Protein AF-A0A7S2EKI5-F1 (afdb_monomer_lite)

pLDDT: mean 77.77, std 21.71, range [34.19, 98.62]

Structure (mmCIF, N/CA/C/O backbone):
data_AF-A0A7S2EKI5-F1
#
_entry.id   AF-A0A7S2EKI5-F1
#
loop_
_atom_site.group_PDB
_atom_site.id
_atom_site.type_symbol
_atom_site.label_atom_id
_atom_site.label_alt_id
_atom_site.label_comp_id
_atom_site.label_asym_id
_atom_site.label_entity_id
_atom_site.label_seq_id
_atom_site.pdbx_PDB_ins_code
_atom_site.Cartn_x
_atom_site.Cartn_y
_atom_site.Cartn_z
_atom_site.occupancy
_atom_site.B_iso_or_equiv
_atom_site.auth_seq_id
_atom_site.auth_comp_id
_atom_site.auth_asym_id
_atom_site.auth_atom_id
_atom_site.pdbx_PDB_model_num
ATOM 1 N N . MET A 1 1 ? -46.564 5.612 -49.212 1.00 45.66 1 MET A N 1
ATOM 2 C CA . MET A 1 1 ? -45.147 5.227 -49.035 1.00 45.66 1 MET A CA 1
ATOM 3 C C . MET A 1 1 ? -44.772 5.508 -47.587 1.00 45.66 1 MET A C 1
ATOM 5 O O . MET A 1 1 ? -44.572 6.664 -47.246 1.00 45.66 1 MET A O 1
ATOM 9 N N . ALA A 1 2 ? -44.798 4.494 -46.721 1.00 36.69 2 ALA A N 1
ATOM 10 C CA . ALA A 1 2 ? -44.476 4.632 -45.299 1.00 36.69 2 ALA A CA 1
ATOM 11 C C . ALA A 1 2 ? -43.088 4.026 -45.046 1.00 36.69 2 ALA A C 1
ATOM 13 O O . ALA A 1 2 ? -42.859 2.862 -45.368 1.00 36.69 2 ALA A O 1
ATOM 14 N N . GLN A 1 3 ? -42.159 4.834 -44.534 1.00 48.69 3 GLN A N 1
ATOM 15 C CA . GLN A 1 3 ? -40.805 4.413 -44.176 1.00 48.69 3 GLN A CA 1
ATOM 16 C C . GLN A 1 3 ? -40.813 3.835 -42.753 1.00 48.69 3 GLN A C 1
ATOM 18 O O . GLN A 1 3 ? -41.050 4.555 -41.786 1.00 48.69 3 GLN A O 1
ATOM 23 N N . CYS A 1 4 ? -40.555 2.532 -42.627 1.00 41.78 4 CYS A N 1
ATOM 24 C CA . CYS A 1 4 ? -40.257 1.883 -41.351 1.00 41.78 4 CYS A CA 1
ATOM 25 C C . CYS A 1 4 ? -38.809 2.191 -40.947 1.00 41.78 4 CYS A C 1
ATOM 27 O O . CYS A 1 4 ? -37.869 1.746 -41.603 1.00 41.78 4 CYS A O 1
ATOM 29 N N . LEU A 1 5 ? -38.636 2.932 -39.853 1.00 52.34 5 LEU A N 1
ATOM 30 C CA . LEU A 1 5 ? -37.344 3.136 -39.203 1.00 52.34 5 LEU A CA 1
ATOM 31 C C . LEU A 1 5 ? -37.045 1.945 -38.281 1.00 52.34 5 LEU A C 1
ATOM 33 O O . LEU A 1 5 ? -37.786 1.673 -37.339 1.00 52.34 5 LEU A O 1
ATOM 37 N N . TYR A 1 6 ? -35.950 1.240 -38.566 1.00 48.62 6 TYR A N 1
ATOM 38 C CA . TYR A 1 6 ? -35.368 0.224 -37.692 1.00 48.62 6 TYR A CA 1
ATOM 39 C C . TYR A 1 6 ? -34.711 0.899 -36.479 1.00 48.62 6 TYR A C 1
ATOM 41 O O . TYR A 1 6 ? -33.781 1.689 -36.632 1.00 48.62 6 TYR A O 1
ATOM 49 N N . LEU A 1 7 ? -35.166 0.558 -35.273 1.00 49.19 7 LEU A N 1
ATOM 50 C CA . LEU A 1 7 ? -34.458 0.854 -34.026 1.00 49.19 7 LEU A CA 1
ATOM 51 C C . LEU A 1 7 ? -33.534 -0.326 -33.669 1.00 49.19 7 LEU A C 1
ATOM 53 O O . LEU A 1 7 ? -33.968 -1.476 -33.767 1.00 49.19 7 LEU A O 1
ATOM 57 N N . PRO A 1 8 ? -32.282 -0.085 -33.238 1.00 55.03 8 PRO A N 1
ATOM 58 C CA . PRO A 1 8 ? -31.391 -1.150 -32.797 1.00 55.03 8 PRO A CA 1
ATOM 59 C C . PRO A 1 8 ? -31.755 -1.655 -31.390 1.00 55.03 8 PRO A C 1
ATOM 61 O O . PRO A 1 8 ? -32.012 -0.884 -30.467 1.00 55.03 8 PRO A O 1
ATOM 64 N N . THR A 1 9 ? -31.746 -2.979 -31.246 1.00 59.00 9 THR A N 1
ATOM 65 C CA . THR A 1 9 ? -31.948 -3.750 -30.008 1.00 59.00 9 THR A CA 1
ATOM 66 C C . THR A 1 9 ? -30.906 -3.446 -28.920 1.00 59.00 9 THR A C 1
ATOM 68 O O . THR A 1 9 ? -29.734 -3.235 -29.243 1.00 59.00 9 THR A O 1
ATOM 71 N N . PRO A 1 10 ? -31.282 -3.500 -27.627 1.00 48.19 10 PRO A N 1
ATOM 72 C CA . PRO A 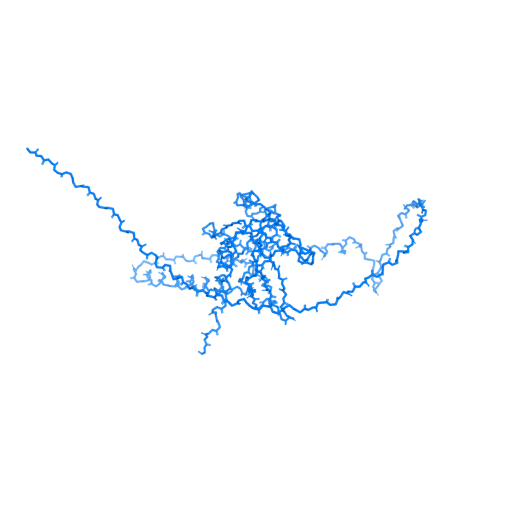1 10 ? -30.363 -3.272 -26.518 1.00 48.19 10 PRO A CA 1
ATOM 73 C C . PRO A 1 10 ? -29.399 -4.450 -26.309 1.00 48.19 10 PRO A C 1
ATOM 75 O O . PRO A 1 10 ? -29.772 -5.622 -26.386 1.00 48.19 10 PRO A O 1
ATOM 78 N N . LEU A 1 11 ? -28.144 -4.098 -26.018 1.00 43.84 11 LEU A N 1
ATOM 79 C CA . LEU A 1 11 ? -27.051 -4.992 -25.639 1.00 43.84 11 LEU A CA 1
ATOM 80 C C . LEU A 1 11 ? -27.444 -5.887 -24.457 1.00 43.84 11 LEU A C 1
ATOM 82 O O . LEU A 1 11 ? -27.805 -5.410 -23.382 1.00 43.84 11 LEU A O 1
ATOM 86 N N . GLN A 1 12 ? -27.330 -7.195 -24.677 1.00 41.44 12 GLN A N 1
ATOM 87 C CA . GLN A 1 12 ? -27.519 -8.233 -23.673 1.00 41.44 12 GLN A CA 1
ATOM 88 C C . GLN A 1 12 ? -26.506 -8.080 -22.531 1.00 41.44 12 GLN A C 1
ATOM 90 O O . GLN A 1 12 ? -25.299 -7.963 -22.748 1.00 41.44 12 GLN A O 1
ATOM 95 N N . SER A 1 13 ? -27.023 -8.114 -21.304 1.00 39.81 13 SER A N 1
ATOM 96 C CA . SER A 1 13 ? -26.252 -8.145 -20.069 1.00 39.81 13 SER A CA 1
ATOM 97 C C . SER A 1 13 ? -25.367 -9.390 -20.020 1.00 39.81 13 SER A C 1
ATOM 99 O O . SER A 1 13 ? -25.862 -10.521 -20.042 1.00 39.81 13 SER A O 1
ATOM 101 N N . LEU A 1 14 ? -24.057 -9.193 -19.904 1.00 42.69 14 LEU A N 1
ATOM 102 C CA . LEU A 1 14 ? -23.134 -10.266 -19.566 1.00 42.69 14 LEU A CA 1
ATOM 103 C C . LEU A 1 14 ? -23.394 -10.703 -18.121 1.00 42.69 14 LEU A C 1
ATOM 105 O O . LEU A 1 14 ? -23.197 -9.941 -17.179 1.00 42.69 14 LEU A O 1
ATOM 109 N N . ASN A 1 15 ? -23.847 -11.947 -17.980 1.00 35.56 15 ASN A N 1
ATOM 110 C CA . ASN A 1 15 ? -23.944 -12.678 -16.724 1.00 35.56 15 ASN A CA 1
ATOM 111 C C . ASN A 1 15 ? -22.566 -12.759 -16.046 1.00 35.56 15 ASN A C 1
ATOM 113 O O . ASN A 1 15 ? -21.760 -13.642 -16.353 1.00 35.56 15 ASN A O 1
ATOM 117 N N . GLU A 1 16 ? -22.309 -11.882 -15.078 1.00 40.78 16 GLU A N 1
ATOM 118 C CA . GLU A 1 16 ? -21.292 -12.120 -14.058 1.00 40.78 16 GLU A CA 1
ATOM 119 C C . GLU A 1 16 ? -21.793 -13.237 -13.134 1.00 40.78 16 GLU A C 1
ATOM 121 O O . GLU A 1 16 ? -22.589 -13.028 -12.220 1.00 40.78 16 GLU A O 1
ATOM 126 N N . LYS A 1 17 ? -21.327 -14.466 -13.382 1.00 35.62 17 LYS A N 1
ATOM 127 C CA . LYS A 1 17 ? -21.402 -15.554 -12.402 1.00 35.62 17 LYS A CA 1
ATOM 128 C C . LYS A 1 17 ? -20.538 -15.181 -11.195 1.00 35.62 17 LYS A C 1
ATOM 130 O O . LYS A 1 17 ? -19.350 -15.498 -11.143 1.00 35.62 17 LYS A O 1
ATOM 135 N N . CYS A 1 18 ? -21.142 -14.518 -10.216 1.00 34.19 18 CYS A N 1
ATOM 136 C CA . CYS A 1 18 ? -20.620 -14.442 -8.860 1.00 34.19 18 CYS A CA 1
ATOM 137 C C . CYS A 1 18 ? -20.651 -15.850 -8.257 1.00 34.19 18 CYS A C 1
ATOM 139 O O . CYS A 1 18 ? -21.703 -16.347 -7.863 1.00 34.19 18 CYS A O 1
ATOM 141 N N . ILE A 1 19 ? -19.490 -16.503 -8.206 1.00 39.12 19 ILE A N 1
ATOM 142 C CA . ILE A 1 19 ? -19.279 -17.689 -7.375 1.00 39.12 19 ILE A CA 1
ATOM 143 C C . ILE A 1 19 ? -19.318 -17.204 -5.921 1.00 39.12 19 ILE A C 1
ATOM 145 O O . ILE A 1 19 ? -18.349 -16.641 -5.411 1.00 39.12 19 ILE A O 1
ATOM 149 N N . TYR A 1 20 ? -20.486 -17.340 -5.299 1.00 36.62 20 TYR A N 1
ATOM 150 C CA . TYR A 1 20 ? -20.661 -17.258 -3.855 1.00 36.62 20 TYR A CA 1
ATOM 151 C C . TYR A 1 20 ? -20.155 -18.575 -3.261 1.00 36.62 20 TYR A C 1
ATOM 153 O O . TYR A 1 20 ? -20.860 -19.579 -3.288 1.00 36.62 20 TYR A O 1
ATOM 161 N N . ASP A 1 21 ? -18.933 -18.576 -2.730 1.00 35.94 21 ASP A N 1
ATOM 162 C CA . ASP A 1 21 ? -18.538 -19.601 -1.766 1.00 35.94 21 ASP A CA 1
ATOM 163 C C . ASP A 1 21 ? -19.230 -19.265 -0.440 1.00 35.94 21 ASP A C 1
ATOM 165 O O . ASP A 1 21 ? -18.832 -18.341 0.278 1.00 35.94 21 ASP A O 1
ATOM 169 N N . SER A 1 22 ? -20.314 -19.992 -0.163 1.00 36.25 22 SER A N 1
ATOM 170 C CA . SER A 1 22 ? -20.947 -20.061 1.152 1.00 36.25 22 SER A CA 1
ATOM 171 C C . SER A 1 22 ? -19.940 -20.665 2.128 1.00 36.25 22 SER A C 1
ATOM 173 O O . SER A 1 22 ? -19.534 -21.814 1.969 1.00 36.25 22 SER A O 1
ATOM 175 N N . PHE A 1 23 ? -19.491 -19.883 3.107 1.00 48.31 23 PHE A N 1
ATOM 176 C CA . PHE A 1 23 ? -18.770 -20.412 4.260 1.00 48.31 23 PHE A CA 1
ATOM 177 C C . PHE A 1 23 ? -19.739 -20.413 5.431 1.00 48.31 23 PHE A C 1
ATOM 179 O O . PHE A 1 23 ? -19.972 -19.371 6.044 1.00 48.31 23 PHE A O 1
ATOM 186 N N . ASP A 1 24 ? -20.310 -21.589 5.674 1.00 39.81 24 ASP A N 1
ATOM 187 C CA . ASP A 1 24 ? -21.149 -21.868 6.827 1.00 39.81 24 ASP A CA 1
ATOM 188 C C . ASP A 1 24 ? -20.351 -21.793 8.134 1.00 39.81 24 ASP A C 1
ATOM 190 O O . ASP A 1 24 ? -19.157 -22.109 8.216 1.00 39.81 24 ASP A O 1
ATOM 194 N N . ASP A 1 25 ? -21.075 -21.335 9.148 1.00 47.03 25 ASP A N 1
ATOM 195 C CA . ASP A 1 25 ? -20.702 -21.136 10.537 1.00 47.03 25 ASP A CA 1
ATOM 196 C C . ASP A 1 25 ? -20.008 -22.337 11.194 1.00 47.03 25 ASP A C 1
ATOM 198 O O . ASP A 1 25 ? -20.544 -23.440 11.253 1.00 47.03 25 ASP A O 1
ATOM 202 N N . VAL A 1 26 ? -18.879 -22.071 11.860 1.00 40.81 26 VAL A N 1
ATOM 203 C CA . VAL A 1 26 ? -18.457 -22.838 13.042 1.00 40.81 26 VAL A CA 1
ATOM 204 C C . VAL A 1 26 ? -17.973 -21.856 14.107 1.00 40.81 26 VAL A C 1
ATOM 206 O O . VAL A 1 26 ? -16.789 -21.532 14.218 1.00 40.81 26 VAL A O 1
ATOM 209 N N . SER A 1 27 ? -18.916 -21.350 14.904 1.00 44.16 27 SER A N 1
ATOM 210 C CA . SER A 1 27 ? -18.628 -20.645 16.151 1.00 44.16 27 SER A CA 1
ATOM 211 C C . SER A 1 27 ? -18.689 -21.619 17.329 1.00 44.16 27 SER A C 1
ATOM 213 O O . SER A 1 27 ? -19.767 -21.978 17.795 1.00 44.16 27 SER A O 1
ATOM 215 N N . SER A 1 28 ? -17.536 -21.994 17.877 1.00 42.09 28 SER A N 1
ATOM 216 C CA . SER A 1 28 ? -17.456 -22.535 19.238 1.00 42.09 28 SER A CA 1
ATOM 217 C C . SER A 1 28 ? -16.115 -22.158 19.865 1.00 42.09 28 SER A C 1
ATOM 219 O O . SER A 1 28 ? -15.157 -22.929 19.846 1.00 42.09 28 SER A O 1
ATOM 221 N N . TYR A 1 29 ? -16.027 -20.940 20.407 1.00 43.47 29 TYR A N 1
ATOM 222 C CA . TYR A 1 29 ? -14.905 -20.545 21.256 1.00 43.47 29 TYR A CA 1
ATOM 223 C C . TYR A 1 29 ? -15.270 -20.768 22.722 1.00 43.47 29 TYR A C 1
ATOM 225 O O . TYR A 1 29 ? -16.087 -20.055 23.302 1.00 43.47 29 TYR A O 1
ATOM 233 N N . THR A 1 30 ? -14.629 -21.769 23.319 1.00 46.34 30 THR A N 1
ATOM 234 C CA . THR A 1 30 ? -14.625 -22.022 24.757 1.00 46.34 30 THR A CA 1
ATOM 235 C C . THR A 1 30 ? -13.911 -20.888 25.490 1.00 46.34 30 THR A C 1
ATOM 237 O O . THR A 1 30 ? -12.759 -20.562 25.201 1.00 46.34 30 THR A O 1
ATOM 240 N N . SER A 1 31 ? -14.610 -20.298 26.455 1.00 41.78 31 SER A N 1
ATOM 241 C CA . SER A 1 31 ? -14.141 -19.230 27.335 1.00 41.78 31 SER A CA 1
ATOM 242 C C . SER A 1 31 ? -13.082 -19.740 28.321 1.00 41.78 31 SER A C 1
ATOM 244 O O . SER A 1 31 ? -13.415 -20.347 29.338 1.00 41.78 31 SER A O 1
ATOM 246 N N . THR A 1 32 ? -11.805 -19.458 28.068 1.00 41.50 32 THR A N 1
ATOM 247 C CA . THR A 1 32 ? -10.724 -19.660 29.043 1.00 41.50 32 THR A CA 1
ATOM 248 C C . THR A 1 32 ? -10.620 -18.464 29.994 1.00 41.50 32 THR A C 1
ATOM 250 O O . THR A 1 32 ? -10.381 -17.328 29.583 1.00 41.50 32 THR A O 1
ATOM 253 N N . LYS A 1 33 ? -10.817 -18.736 31.293 1.00 45.91 33 LYS A N 1
ATOM 254 C CA . LYS A 1 33 ? -10.620 -17.797 32.409 1.00 45.91 33 LYS A CA 1
ATOM 255 C C . LYS A 1 33 ? -9.184 -17.261 32.400 1.00 45.91 33 LYS A C 1
ATOM 257 O O . LYS A 1 33 ? -8.234 -18.038 32.415 1.00 45.91 33 LYS A O 1
ATOM 262 N N . VAL A 1 34 ? -9.038 -15.937 32.411 1.00 46.81 34 VAL A N 1
ATOM 263 C CA . VAL A 1 34 ? -7.746 -15.243 32.521 1.00 46.81 34 VAL A CA 1
ATOM 264 C C . VAL A 1 34 ? -7.527 -14.840 33.987 1.00 46.81 34 VAL A C 1
ATOM 266 O O . VAL A 1 34 ? -8.475 -14.335 34.593 1.00 46.81 34 VAL A O 1
ATOM 269 N N . PRO A 1 35 ? -6.329 -15.020 34.575 1.00 47.91 35 PRO A N 1
ATOM 270 C CA . PRO A 1 35 ? -6.056 -14.598 35.946 1.00 47.91 35 PRO A CA 1
ATOM 271 C C . PRO A 1 35 ? -5.953 -13.071 36.038 1.00 47.91 35 PRO A C 1
ATOM 273 O O . PRO A 1 35 ? -5.289 -12.425 35.225 1.00 47.91 35 PRO A O 1
ATOM 276 N N . SER A 1 36 ? -6.591 -12.497 37.052 1.00 40.03 36 SER A N 1
ATOM 277 C CA . SER A 1 36 ? -6.482 -11.086 37.418 1.00 40.03 36 SER A CA 1
ATOM 278 C C . SER A 1 36 ? -5.134 -10.809 38.087 1.00 40.03 36 SER A C 1
ATOM 280 O O . SER A 1 36 ? -4.883 -11.286 39.190 1.00 40.03 36 SER A O 1
ATOM 282 N N . PHE A 1 37 ? -4.282 -10.018 37.434 1.00 42.75 37 PHE A N 1
ATOM 283 C CA . PHE A 1 37 ? -3.059 -9.466 38.020 1.00 42.75 37 PHE A CA 1
ATOM 284 C C . PHE A 1 37 ? -3.340 -8.054 38.545 1.00 42.75 37 PHE A C 1
ATOM 286 O O . PHE A 1 37 ? -3.619 -7.138 37.770 1.00 42.75 37 PHE A O 1
ATOM 293 N N . THR A 1 38 ? -3.267 -7.875 39.861 1.00 47.31 38 THR A N 1
ATOM 294 C CA . THR A 1 38 ? -3.305 -6.568 40.526 1.00 47.31 38 THR A CA 1
ATOM 295 C C . THR A 1 38 ? -1.901 -5.971 40.555 1.00 47.31 38 THR A C 1
ATOM 297 O O . THR A 1 38 ? -0.999 -6.532 41.173 1.00 47.31 38 THR A O 1
ATOM 300 N N . PHE A 1 39 ? -1.712 -4.834 39.884 1.00 41.44 39 PHE A N 1
ATOM 301 C CA . PHE A 1 39 ? -0.463 -4.074 39.912 1.00 41.44 39 PHE A CA 1
ATOM 302 C C . PHE A 1 39 ? -0.549 -3.020 41.022 1.00 41.44 39 PHE A C 1
ATOM 304 O O . PHE A 1 39 ? -1.345 -2.087 40.933 1.00 41.44 39 PHE A O 1
ATOM 311 N N . SER A 1 40 ? 0.249 -3.190 42.076 1.00 49.25 40 SER A N 1
ATOM 312 C CA . SER A 1 40 ? 0.427 -2.189 43.131 1.00 49.25 40 SER A CA 1
ATOM 313 C C . SER A 1 40 ? 1.459 -1.164 42.664 1.00 49.25 40 SER A C 1
ATOM 315 O O . SER A 1 40 ? 2.610 -1.513 42.405 1.00 49.25 40 SER A O 1
ATOM 317 N N . SER A 1 41 ? 1.037 0.090 42.502 1.00 45.16 41 SER A N 1
ATOM 318 C CA . SER A 1 41 ? 1.888 1.190 42.048 1.00 45.16 41 SER A CA 1
ATOM 319 C C . SER A 1 41 ? 2.221 2.076 43.245 1.00 45.16 41 SER A C 1
ATOM 321 O O . SER A 1 41 ? 1.395 2.878 43.672 1.00 45.16 41 SER A O 1
ATOM 323 N N . GLN A 1 42 ? 3.421 1.920 43.803 1.00 49.41 42 GLN A N 1
ATOM 324 C CA . GLN A 1 42 ? 3.961 2.846 44.797 1.00 49.41 42 GLN A CA 1
ATOM 325 C C . GLN A 1 42 ? 4.589 4.044 44.073 1.00 49.41 42 GLN A C 1
ATOM 327 O O . GLN A 1 42 ? 5.513 3.892 43.274 1.00 49.41 42 GLN A O 1
ATOM 332 N N . CYS A 1 43 ? 4.054 5.238 44.326 1.00 45.09 43 CYS A N 1
ATOM 333 C CA . CYS A 1 43 ? 4.582 6.503 43.828 1.00 45.09 43 CYS A CA 1
ATOM 334 C C . CYS A 1 43 ? 5.679 7.008 44.772 1.00 45.09 43 CYS A C 1
ATOM 336 O O . CYS A 1 43 ? 5.412 7.265 45.943 1.00 45.09 43 CYS A O 1
ATOM 338 N N . VAL A 1 44 ? 6.894 7.192 44.252 1.00 59.69 44 VAL A N 1
ATOM 339 C CA . VAL A 1 44 ? 7.990 7.875 44.955 1.00 59.69 44 VAL A CA 1
ATOM 340 C C . VAL A 1 44 ? 7.963 9.365 44.577 1.00 59.69 44 VAL A C 1
ATOM 342 O O . VAL A 1 44 ? 7.879 9.674 43.383 1.00 59.69 44 VAL A O 1
ATOM 345 N N . PRO A 1 45 ? 8.018 10.299 45.544 1.00 53.53 45 PRO A N 1
ATOM 346 C CA . PRO A 1 45 ? 8.040 11.730 45.261 1.00 53.53 45 PRO A CA 1
ATOM 347 C C . PRO A 1 45 ? 9.371 12.173 44.637 1.00 53.53 45 PRO A C 1
ATOM 349 O O . PRO A 1 45 ? 10.451 11.703 44.990 1.00 53.53 45 PRO A O 1
ATOM 352 N N . ARG A 1 46 ? 9.267 13.099 43.680 1.00 52.28 46 ARG A N 1
ATOM 353 C CA . ARG A 1 46 ? 10.376 13.675 42.910 1.00 52.28 46 ARG A CA 1
ATOM 354 C C . ARG A 1 46 ? 10.907 14.922 43.637 1.00 52.28 46 ARG A C 1
ATOM 356 O O . ARG A 1 46 ? 10.093 15.800 43.924 1.00 52.28 46 ARG A O 1
ATOM 363 N N . PRO A 1 47 ? 12.217 15.047 43.909 1.00 52.59 47 PRO A N 1
ATOM 364 C CA . PRO A 1 47 ? 12.763 16.251 44.525 1.00 52.59 47 PRO A CA 1
ATOM 365 C C . PRO A 1 47 ? 12.786 17.409 43.520 1.00 52.59 47 PRO A C 1
ATOM 367 O O . PRO A 1 47 ? 13.139 17.231 42.351 1.00 52.59 47 PRO A O 1
ATOM 370 N N . GLN A 1 48 ? 12.381 18.590 43.987 1.00 52.62 48 GLN A N 1
ATOM 371 C CA . GLN A 1 48 ? 12.517 19.848 43.261 1.00 52.62 48 GLN A CA 1
ATOM 372 C C . GLN A 1 48 ? 13.956 20.345 43.421 1.00 52.62 48 GLN A C 1
ATOM 374 O O . GLN A 1 48 ? 14.388 20.645 44.528 1.00 52.62 48 GLN A O 1
ATOM 379 N N . GLY A 1 49 ? 14.699 20.350 42.314 1.00 49.84 49 GLY A N 1
ATOM 380 C CA . GLY A 1 49 ? 16.056 20.879 42.225 1.00 49.84 49 GLY A CA 1
ATOM 381 C C . GLY A 1 49 ? 16.042 22.272 41.608 1.00 49.84 49 GLY A C 1
ATOM 382 O O . GLY A 1 49 ? 15.395 22.499 40.587 1.00 49.84 49 GLY A O 1
ATOM 383 N N . GLU A 1 50 ? 16.733 23.176 42.284 1.00 46.62 50 GLU A N 1
ATOM 384 C CA . GLU A 1 50 ? 16.779 24.621 42.107 1.00 46.62 50 GLU A CA 1
ATOM 385 C C . GLU A 1 50 ? 17.429 25.065 40.785 1.00 46.62 50 GLU A C 1
ATOM 387 O O . GLU A 1 50 ? 18.341 24.436 40.250 1.00 46.62 50 GLU A O 1
ATOM 392 N N . ASN A 1 51 ? 16.949 26.198 40.269 1.00 47.50 51 ASN A N 1
ATOM 393 C CA . ASN A 1 51 ? 17.456 26.852 39.068 1.00 47.50 51 ASN A CA 1
ATOM 394 C C . ASN A 1 51 ? 18.789 27.557 39.357 1.00 47.50 51 ASN A C 1
ATOM 396 O O . ASN A 1 51 ? 18.808 28.651 39.920 1.00 47.50 51 ASN A O 1
ATOM 400 N N . SER A 1 52 ? 19.900 26.978 38.905 1.00 48.06 52 SER A N 1
ATOM 401 C CA . SER A 1 52 ? 21.194 27.664 38.840 1.00 48.06 52 SER A CA 1
ATOM 402 C C . SER A 1 52 ? 21.428 28.213 37.428 1.00 48.06 52 SER A C 1
ATOM 404 O O . SER A 1 52 ? 21.644 27.470 36.473 1.00 48.06 52 SER A O 1
ATOM 406 N N . SER A 1 53 ? 21.385 29.539 37.302 1.00 57.44 53 SER A N 1
ATOM 407 C CA . SER A 1 53 ? 21.780 30.296 36.110 1.00 57.44 53 SER A CA 1
ATOM 408 C C . SER A 1 53 ? 23.300 30.216 35.912 1.00 57.44 53 SER A C 1
ATOM 410 O O . SER A 1 53 ? 24.044 31.008 36.493 1.00 57.44 53 SER A O 1
ATOM 412 N N . ALA A 1 54 ? 23.768 29.292 35.071 1.00 48.16 54 ALA A N 1
ATOM 413 C CA . ALA A 1 54 ? 25.154 29.245 34.612 1.00 48.16 54 ALA A CA 1
ATOM 414 C C . ALA A 1 54 ? 25.306 30.007 33.284 1.00 48.16 54 ALA A C 1
ATOM 416 O O . ALA A 1 54 ? 24.692 29.667 32.273 1.00 48.16 54 ALA A O 1
ATOM 417 N N . ARG A 1 55 ? 26.129 31.062 33.301 1.00 48.78 55 ARG A N 1
ATOM 418 C CA . ARG A 1 55 ? 26.613 31.763 32.106 1.00 48.78 55 ARG A CA 1
ATOM 419 C C . ARG A 1 55 ? 27.556 30.827 31.343 1.00 48.78 55 ARG A C 1
ATOM 421 O O . ARG A 1 55 ? 28.552 30.382 31.902 1.00 48.78 55 ARG A O 1
ATOM 428 N N . ASN A 1 56 ? 27.254 30.555 30.077 1.00 46.00 56 ASN A N 1
ATOM 429 C CA . ASN A 1 56 ? 28.138 29.810 29.184 1.00 46.00 56 ASN A CA 1
ATOM 430 C C . ASN A 1 56 ? 29.296 30.715 28.745 1.00 46.00 56 ASN A C 1
ATOM 432 O O . ASN A 1 56 ? 29.129 31.557 27.868 1.00 46.00 56 ASN A O 1
ATOM 436 N N . THR A 1 57 ? 30.470 30.540 29.346 1.00 53.31 57 THR A N 1
ATOM 437 C CA . THR A 1 57 ? 31.740 30.925 28.724 1.00 53.31 57 THR A CA 1
ATOM 438 C C . THR A 1 57 ? 32.150 29.806 27.780 1.00 53.31 57 THR A C 1
ATOM 440 O O . THR A 1 57 ? 32.583 28.736 28.210 1.00 53.31 57 THR A O 1
ATOM 443 N N . GLU A 1 58 ? 31.943 30.054 26.493 1.00 52.25 58 GLU A N 1
ATOM 444 C CA . GLU A 1 58 ? 32.326 29.203 25.374 1.00 52.25 58 GLU A CA 1
ATOM 445 C C . GLU A 1 58 ? 33.855 29.053 25.366 1.00 52.25 58 GLU A C 1
ATOM 447 O O . GLU A 1 58 ? 34.596 29.912 24.902 1.00 52.25 58 GLU A O 1
ATOM 452 N N . SER A 1 59 ? 34.336 27.993 26.012 1.00 56.47 59 SER A N 1
ATOM 453 C CA . SER A 1 59 ? 35.745 27.614 26.009 1.00 56.47 59 SER A CA 1
ATOM 454 C C . SER A 1 59 ? 35.939 26.630 24.863 1.00 56.47 59 SER A C 1
ATOM 456 O O . SER A 1 59 ? 35.338 25.552 24.853 1.00 56.47 59 SER A O 1
ATOM 458 N N . ASP A 1 60 ? 36.753 27.030 23.887 1.00 61.38 60 ASP A N 1
ATOM 459 C CA . ASP A 1 60 ? 37.132 26.251 22.709 1.00 61.38 60 ASP A CA 1
ATOM 460 C C . ASP A 1 60 ? 37.857 24.959 23.118 1.00 61.38 60 ASP A C 1
ATOM 462 O O . ASP A 1 60 ? 39.081 24.871 23.216 1.00 61.38 60 ASP A O 1
ATOM 466 N N . LEU A 1 61 ? 37.075 23.917 23.393 1.00 67.56 61 LEU A N 1
ATOM 467 C CA . LEU A 1 61 ? 37.569 22.558 23.560 1.00 67.56 61 LEU A CA 1
ATOM 468 C C . LEU A 1 61 ? 37.992 22.024 22.187 1.00 67.56 61 LEU A C 1
ATOM 470 O O . LEU A 1 61 ? 37.153 21.617 21.377 1.00 67.56 61 LEU A O 1
ATOM 474 N N . MET A 1 62 ? 39.303 22.029 21.948 1.00 72.81 62 MET A N 1
ATOM 475 C CA . MET A 1 62 ? 39.958 21.386 20.809 1.00 72.81 62 MET A CA 1
ATOM 476 C C . MET A 1 62 ? 39.924 19.864 20.996 1.00 72.81 62 MET A C 1
ATOM 478 O O . MET A 1 62 ? 40.359 19.343 22.023 1.00 72.81 62 MET A O 1
ATOM 482 N N . PHE A 1 63 ? 39.393 19.140 20.009 1.00 73.44 63 PHE A N 1
ATOM 483 C CA . PHE A 1 63 ? 39.333 17.677 20.027 1.00 73.44 63 PHE A CA 1
ATOM 484 C C . PHE A 1 63 ? 40.457 17.118 19.162 1.00 73.44 63 PHE A C 1
ATOM 486 O O . PHE A 1 63 ? 40.569 17.457 17.984 1.00 73.44 63 PHE A O 1
ATOM 493 N N . TYR A 1 64 ? 41.260 16.236 19.747 1.00 79.44 64 TYR A N 1
ATOM 494 C CA . TYR A 1 64 ? 42.330 15.532 19.056 1.00 79.44 64 TYR A CA 1
ATOM 495 C C . TYR A 1 64 ? 41.908 14.088 18.783 1.00 79.44 64 TYR A C 1
ATOM 497 O O . TYR A 1 64 ? 41.234 13.461 19.608 1.00 79.44 64 TYR A O 1
ATOM 505 N N . ASP A 1 65 ? 42.264 13.561 17.614 1.00 80.44 65 ASP A N 1
ATOM 506 C CA . ASP A 1 65 ? 42.110 12.134 17.338 1.00 80.44 65 ASP A CA 1
ATOM 507 C C . ASP A 1 65 ? 43.156 11.298 18.103 1.00 80.44 65 ASP A C 1
ATOM 509 O O . ASP A 1 65 ? 44.036 11.818 18.791 1.00 80.44 65 ASP A O 1
ATOM 513 N N . LYS A 1 66 ? 43.073 9.968 17.982 1.00 83.25 66 LYS A N 1
ATOM 514 C CA . LYS A 1 66 ? 44.017 9.037 18.629 1.00 83.25 66 LYS A CA 1
ATOM 515 C C . LYS A 1 66 ? 45.468 9.195 18.151 1.00 83.25 66 LYS A C 1
ATOM 517 O O . LYS A 1 66 ? 46.356 8.633 18.781 1.00 83.25 66 LYS A O 1
ATOM 522 N N . ASN A 1 67 ? 45.694 9.939 17.071 1.00 87.88 67 ASN A N 1
ATOM 523 C CA . ASN A 1 67 ? 47.008 10.227 16.509 1.00 87.88 67 ASN A CA 1
ATOM 524 C C . ASN A 1 67 ? 47.477 11.652 16.856 1.00 87.88 67 ASN A C 1
ATOM 526 O O . ASN A 1 67 ? 48.521 12.077 16.372 1.00 87.88 67 ASN A O 1
ATOM 530 N N . GLY A 1 68 ? 46.725 12.393 17.679 1.00 82.94 68 GLY A N 1
ATOM 531 C CA . GLY A 1 68 ? 47.066 13.756 18.081 1.00 82.94 68 GLY A CA 1
ATOM 532 C C . GLY A 1 68 ? 46.755 14.825 17.031 1.00 82.94 68 GLY A C 1
ATOM 533 O O . GLY A 1 68 ? 47.204 15.958 17.184 1.00 82.94 68 GLY A O 1
ATOM 534 N N . ASN A 1 69 ? 45.982 14.522 15.982 1.00 84.62 69 ASN A N 1
ATOM 535 C CA . ASN A 1 69 ? 45.584 15.530 14.999 1.00 84.62 69 ASN A CA 1
ATOM 536 C C . ASN A 1 69 ? 44.373 16.316 15.500 1.00 84.62 69 ASN A C 1
ATOM 538 O O . ASN A 1 69 ? 43.372 15.728 15.915 1.00 84.62 69 ASN A O 1
ATOM 542 N N . CYS A 1 70 ? 44.444 17.646 15.424 1.00 72.50 70 CYS A N 1
ATOM 543 C CA . CYS A 1 70 ? 43.325 18.527 15.745 1.00 72.50 70 CYS A CA 1
ATOM 544 C C . CYS A 1 70 ? 42.209 18.337 14.709 1.00 72.50 70 CYS A C 1
ATOM 546 O O . CYS A 1 70 ? 42.365 18.685 13.536 1.00 72.50 70 CYS A O 1
ATOM 548 N N . VAL A 1 71 ? 41.073 17.784 15.133 1.00 71.75 71 VAL A N 1
ATOM 549 C CA . VAL A 1 71 ? 39.941 17.522 14.244 1.00 71.75 71 VAL A CA 1
ATOM 550 C C . VAL A 1 71 ? 38.979 18.699 14.306 1.00 71.75 71 VAL A C 1
ATOM 552 O O . VAL A 1 71 ? 38.339 18.955 15.325 1.00 71.75 71 VAL A O 1
ATOM 555 N N . ASN A 1 72 ? 38.848 19.414 13.190 1.00 63.53 72 ASN A N 1
ATOM 556 C CA . ASN A 1 72 ? 37.884 20.498 13.068 1.00 63.53 72 ASN A CA 1
ATOM 557 C C . ASN A 1 72 ? 36.455 19.925 13.164 1.00 63.53 72 ASN A C 1
ATOM 559 O O . ASN A 1 72 ? 36.042 19.128 12.315 1.00 63.53 72 ASN A O 1
ATOM 563 N N . LYS A 1 73 ? 35.689 20.317 14.196 1.00 60.62 73 LYS A N 1
ATOM 564 C CA . LYS A 1 73 ? 34.311 19.834 14.434 1.00 60.62 73 LYS A CA 1
ATOM 565 C C . LYS A 1 73 ? 33.407 19.991 13.208 1.00 60.62 73 LYS A C 1
ATOM 567 O O . LYS A 1 73 ? 32.498 19.179 13.023 1.00 60.62 73 LYS A O 1
ATOM 572 N N . HIS A 1 74 ? 33.673 20.976 12.350 1.00 56.66 74 HIS A N 1
ATOM 573 C CA . HIS A 1 74 ? 32.893 21.185 11.132 1.00 56.66 74 HIS A CA 1
ATOM 574 C C . HIS A 1 74 ? 32.973 20.004 10.149 1.00 56.66 74 HIS A C 1
ATOM 576 O O . HIS A 1 74 ? 31.943 19.624 9.587 1.00 56.66 74 HIS A O 1
ATOM 582 N N . ALA A 1 75 ? 34.125 19.334 10.031 1.00 54.62 75 ALA A N 1
ATOM 583 C CA . ALA A 1 75 ? 34.324 18.224 9.092 1.00 54.62 75 ALA A CA 1
ATOM 584 C C . ALA A 1 75 ? 33.639 16.908 9.526 1.00 54.62 75 ALA A C 1
ATOM 586 O O . ALA A 1 75 ? 33.338 16.050 8.697 1.00 54.62 75 ALA A O 1
ATOM 587 N N . LEU A 1 76 ? 33.326 16.745 10.818 1.00 52.47 76 LEU A N 1
ATOM 588 C CA . LEU A 1 76 ? 32.596 15.575 11.334 1.00 52.47 76 LEU A CA 1
ATOM 589 C C . LEU A 1 76 ? 31.066 15.704 11.209 1.00 52.47 76 LEU A C 1
ATOM 591 O O . LEU A 1 76 ? 30.356 14.702 11.341 1.00 52.47 76 LEU A O 1
ATOM 595 N N . SER A 1 77 ? 30.546 16.905 10.932 1.00 51.78 77 SER A N 1
ATOM 596 C CA . SER A 1 77 ? 29.101 17.140 10.785 1.00 51.78 77 SER A CA 1
ATOM 597 C C . SER A 1 77 ? 28.561 16.801 9.385 1.00 51.78 77 SER A C 1
ATOM 599 O O . SER A 1 77 ? 27.404 16.395 9.251 1.00 51.78 77 SER A O 1
ATOM 601 N N . GLU A 1 78 ? 29.400 16.855 8.344 1.00 51.19 78 GLU A N 1
ATOM 602 C CA . GLU A 1 78 ? 28.957 16.669 6.953 1.00 51.19 78 GLU A CA 1
ATOM 603 C C . GLU A 1 78 ? 28.710 15.200 6.567 1.00 51.19 78 GLU A C 1
ATOM 605 O O . GLU A 1 78 ? 27.948 14.904 5.644 1.00 51.19 78 GLU A O 1
ATOM 610 N N . HIS A 1 79 ? 29.249 14.235 7.320 1.00 48.56 79 HIS A N 1
ATOM 611 C CA . HIS A 1 79 ? 29.105 12.811 6.995 1.00 48.56 79 HIS A CA 1
ATOM 612 C C . HIS A 1 79 ? 27.839 12.120 7.531 1.00 48.56 79 HIS A C 1
ATOM 614 O O . HIS A 1 79 ? 27.640 10.927 7.275 1.00 48.56 79 HIS A O 1
ATOM 620 N N . ARG A 1 80 ? 26.932 12.827 8.223 1.00 47.28 80 ARG A N 1
ATOM 621 C CA . ARG A 1 80 ? 25.710 12.212 8.794 1.00 47.28 80 ARG A CA 1
ATOM 622 C C . ARG A 1 80 ? 24.399 12.490 8.065 1.00 47.28 80 ARG A C 1
ATOM 624 O O . ARG A 1 80 ? 23.391 11.874 8.409 1.00 47.28 80 ARG A O 1
ATOM 631 N N . HIS A 1 81 ? 24.404 13.267 6.987 1.00 46.06 81 HIS A N 1
ATOM 632 C CA . HIS A 1 81 ? 23.234 13.405 6.117 1.00 46.06 81 HIS A CA 1
ATOM 633 C C . HIS A 1 81 ? 23.392 12.600 4.825 1.00 46.06 81 HIS A C 1
ATOM 635 O O . HIS A 1 81 ? 23.267 13.131 3.725 1.00 46.06 81 HIS A O 1
ATOM 641 N N . LYS A 1 82 ? 23.571 11.271 4.932 1.00 55.88 82 LYS A N 1
ATOM 642 C CA . LYS A 1 82 ? 23.125 10.395 3.835 1.00 55.88 82 LYS A CA 1
ATOM 643 C C . LYS A 1 82 ? 21.624 10.614 3.703 1.00 55.88 82 LYS A C 1
ATOM 645 O O . LYS A 1 82 ? 20.842 10.081 4.491 1.00 55.88 82 LYS A O 1
ATOM 650 N N . LYS A 1 83 ? 21.254 11.487 2.763 1.00 58.50 83 LYS A N 1
ATOM 651 C CA . LYS A 1 83 ? 19.886 11.826 2.385 1.00 58.50 83 LYS A CA 1
ATOM 652 C C . LYS A 1 83 ? 19.141 10.504 2.254 1.00 58.50 83 LYS A C 1
ATOM 654 O O . LYS A 1 83 ? 19.433 9.733 1.345 1.00 58.50 83 LYS A O 1
ATOM 659 N N . LYS A 1 84 ? 18.271 10.196 3.224 1.00 57.44 84 LYS A N 1
ATOM 660 C CA . LYS A 1 84 ? 17.385 9.035 3.144 1.00 57.44 84 LYS A CA 1
ATOM 661 C C . LYS A 1 84 ? 16.529 9.282 1.921 1.00 57.44 84 LYS A C 1
ATOM 663 O O . LYS A 1 84 ? 15.609 10.094 1.961 1.00 57.44 84 LYS A O 1
ATOM 668 N N . GLU A 1 85 ? 16.937 8.669 0.823 1.00 63.88 85 GLU A N 1
ATOM 669 C CA . GLU A 1 85 ? 16.198 8.698 -0.415 1.00 63.88 85 GLU A CA 1
ATOM 670 C C . GLU A 1 85 ? 14.806 8.179 -0.090 1.00 63.88 85 GLU A C 1
ATOM 672 O O . GLU A 1 85 ? 14.649 7.148 0.577 1.00 63.88 85 GLU A O 1
ATOM 677 N N . SER A 1 86 ? 13.805 8.978 -0.427 1.00 69.81 86 SER A N 1
ATOM 678 C CA . SER A 1 86 ? 12.453 8.662 -0.033 1.00 69.81 86 SER A CA 1
ATOM 679 C C . SER A 1 86 ? 12.031 7.339 -0.629 1.00 69.81 86 SER A C 1
ATOM 681 O O . SER A 1 86 ? 12.304 7.047 -1.789 1.00 69.81 86 SER A O 1
ATOM 683 N N . VAL A 1 87 ? 11.299 6.548 0.147 1.00 68.81 87 VAL A N 1
ATOM 684 C CA . VAL A 1 87 ? 10.693 5.314 -0.357 1.00 68.81 87 VAL A CA 1
ATOM 685 C C . VAL A 1 87 ? 9.745 5.621 -1.523 1.00 68.81 87 VAL A C 1
ATOM 687 O O . VAL A 1 87 ? 9.521 4.752 -2.353 1.00 68.81 87 VAL A O 1
ATOM 690 N N . LEU A 1 88 ? 9.212 6.846 -1.626 1.00 74.62 88 LEU A N 1
ATOM 691 C CA . LEU A 1 88 ? 8.223 7.210 -2.640 1.00 74.62 88 LEU A CA 1
ATOM 692 C C . LEU A 1 88 ? 8.817 7.620 -3.989 1.00 74.62 88 LEU A C 1
ATOM 694 O O . LEU A 1 88 ? 8.233 7.272 -5.015 1.00 74.62 88 LEU A O 1
ATOM 698 N N . SER A 1 89 ? 9.984 8.272 -4.012 1.00 68.31 89 SER A N 1
ATOM 699 C CA . SER A 1 89 ? 10.671 8.648 -5.264 1.00 68.31 89 SER A CA 1
ATOM 700 C C . SER A 1 89 ? 11.085 7.431 -6.105 1.00 68.31 89 SER A C 1
ATOM 702 O O . SER A 1 89 ? 11.375 7.526 -7.293 1.00 68.31 89 SER A O 1
ATOM 704 N N . GLN A 1 90 ? 11.075 6.256 -5.484 1.00 65.31 90 GLN A N 1
ATOM 705 C CA . GLN A 1 90 ? 11.410 4.960 -6.062 1.00 65.31 90 GLN A CA 1
ATOM 706 C C . GLN A 1 90 ? 10.302 4.341 -6.919 1.00 65.31 90 GLN A C 1
ATOM 708 O O . GLN A 1 90 ? 10.521 3.339 -7.624 1.00 65.31 90 GLN A O 1
ATOM 713 N N . PHE A 1 91 ? 9.091 4.876 -6.803 1.00 67.62 91 PHE A N 1
ATOM 714 C CA . PHE A 1 91 ? 7.920 4.367 -7.486 1.00 67.62 91 PHE A CA 1
ATOM 715 C C . PHE A 1 91 ? 7.652 5.219 -8.724 1.00 67.62 91 PHE A C 1
ATOM 717 O O . PHE A 1 91 ? 7.199 6.357 -8.647 1.00 67.62 91 PHE A O 1
ATOM 724 N N . ASN A 1 92 ? 7.890 4.634 -9.897 1.00 64.81 92 ASN A N 1
ATOM 725 C CA . ASN A 1 92 ? 7.357 5.180 -11.138 1.00 64.81 92 ASN A CA 1
ATOM 726 C C . ASN A 1 92 ? 5.854 4.891 -11.164 1.00 64.81 92 ASN A C 1
ATOM 728 O O . ASN A 1 92 ? 5.432 3.797 -11.539 1.00 64.81 92 ASN A O 1
ATOM 732 N N . PHE A 1 93 ? 5.068 5.854 -10.686 1.00 69.31 93 PHE A N 1
ATOM 733 C CA . PHE A 1 93 ? 3.614 5.834 -10.779 1.00 69.31 93 PHE A CA 1
ATOM 734 C C . PHE A 1 93 ? 3.216 6.158 -12.223 1.00 69.31 93 PHE A C 1
ATOM 736 O O . PHE A 1 93 ? 3.258 7.322 -12.626 1.00 69.31 93 PHE A O 1
ATOM 743 N N . ASP A 1 94 ? 2.878 5.143 -13.015 1.00 69.12 94 ASP A N 1
ATOM 744 C CA . ASP A 1 94 ? 2.146 5.360 -14.266 1.00 69.12 94 ASP A CA 1
ATOM 745 C C . ASP A 1 94 ? 0.745 5.877 -13.856 1.00 69.12 94 ASP A C 1
ATOM 747 O O . ASP A 1 94 ? 0.129 5.293 -12.965 1.00 69.12 94 ASP A O 1
ATOM 751 N N . GLU A 1 95 ? 0.241 6.981 -14.423 1.00 60.88 95 GLU A N 1
ATOM 752 C CA . GLU A 1 95 ? -1.055 7.574 -14.007 1.00 60.88 95 GLU A CA 1
ATOM 753 C C . GLU A 1 95 ? -2.238 6.612 -14.201 1.00 60.88 95 GLU A C 1
ATOM 755 O O . GLU A 1 95 ? -3.189 6.615 -13.422 1.00 60.88 95 GLU A O 1
ATOM 760 N N . ASN A 1 96 ? -2.100 5.685 -15.149 1.00 70.44 96 ASN A N 1
ATOM 761 C CA . ASN A 1 96 ? -3.029 4.578 -15.387 1.00 70.44 96 ASN A CA 1
ATOM 762 C C . ASN A 1 96 ? -2.944 3.465 -14.323 1.00 70.44 96 ASN A C 1
ATOM 764 O O . ASN A 1 96 ? -3.629 2.452 -14.421 1.00 70.44 96 ASN A O 1
ATOM 768 N N . GLY A 1 97 ? -2.070 3.614 -13.327 1.00 87.56 97 GLY A N 1
ATOM 769 C CA . GLY A 1 97 ? -1.802 2.622 -12.295 1.00 87.56 97 GLY A CA 1
ATOM 770 C C . GLY A 1 97 ? -2.632 2.781 -11.024 1.00 87.56 97 GLY A C 1
ATOM 771 O O . GLY A 1 97 ? -2.432 2.001 -10.100 1.00 87.56 97 GLY A O 1
ATOM 772 N N . ILE A 1 98 ? -3.530 3.763 -10.912 1.00 93.88 98 ILE A N 1
ATOM 773 C CA . ILE A 1 98 ? -4.378 3.888 -9.716 1.00 93.88 98 ILE A CA 1
ATOM 774 C C . ILE A 1 98 ? -5.485 2.828 -9.783 1.00 93.88 98 ILE A C 1
ATOM 776 O O . ILE A 1 98 ? -6.306 2.827 -10.695 1.00 93.88 98 ILE A O 1
ATOM 780 N N . GLY A 1 99 ? -5.472 1.901 -8.827 1.00 95.00 99 GLY A N 1
ATOM 781 C CA . GLY A 1 99 ? -6.476 0.856 -8.669 1.00 95.00 99 GLY A CA 1
ATOM 782 C C . GLY A 1 99 ? -7.622 1.285 -7.754 1.00 95.00 99 GLY A C 1
ATOM 783 O O . GLY A 1 99 ? -8.076 2.426 -7.771 1.00 95.00 99 GLY A O 1
ATOM 784 N N . GLN A 1 100 ? -8.100 0.347 -6.936 1.00 96.81 100 GLN A N 1
ATOM 785 C CA . GLN A 1 100 ? -9.167 0.612 -5.969 1.00 96.81 100 GLN A CA 1
ATOM 786 C C . GLN A 1 100 ? -8.688 1.496 -4.808 1.00 96.81 100 GLN A C 1
ATOM 788 O O . GLN A 1 100 ? -7.499 1.542 -4.482 1.00 96.81 100 GLN A O 1
ATOM 793 N N . SER A 1 101 ? -9.625 2.195 -4.173 1.00 97.94 101 SER A N 1
ATOM 794 C CA . SER A 1 101 ? -9.380 3.017 -2.986 1.00 97.94 101 SER A CA 1
ATOM 795 C C . SER A 1 101 ? -10.613 3.044 -2.087 1.00 97.94 101 SER A C 1
ATOM 797 O O . SER A 1 101 ? -11.705 2.689 -2.533 1.00 97.94 101 SER A O 1
ATOM 799 N N . GLY A 1 102 ? -10.447 3.444 -0.829 1.00 98.25 102 GLY A N 1
ATOM 800 C CA . GLY A 1 102 ? -11.563 3.547 0.106 1.00 98.25 102 GLY A CA 1
ATOM 801 C C . GLY A 1 102 ? -11.156 4.014 1.498 1.00 98.25 102 GLY A C 1
ATOM 802 O O . GLY A 1 102 ? -9.976 4.206 1.794 1.00 98.25 102 GLY A O 1
ATOM 803 N N . HIS A 1 103 ? -12.151 4.182 2.365 1.00 98.50 103 HIS A N 1
ATOM 804 C CA . HIS A 1 103 ? -11.940 4.468 3.781 1.00 98.50 103 HIS A CA 1
ATOM 805 C C . HIS A 1 103 ? -11.675 3.169 4.550 1.00 98.50 103 HIS A C 1
ATOM 807 O O . HIS A 1 103 ? -12.131 2.091 4.165 1.00 98.50 103 HIS A O 1
ATOM 813 N N . ILE A 1 104 ? -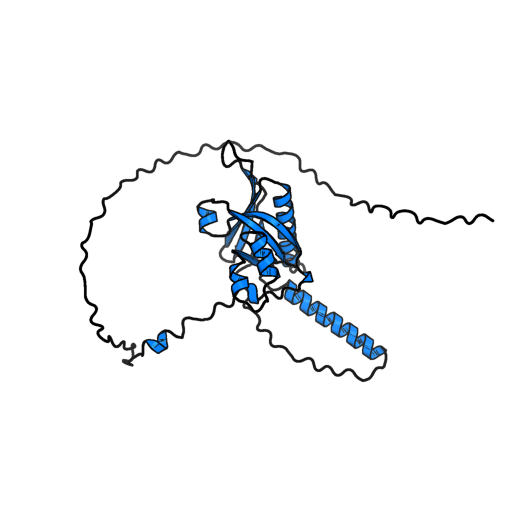10.866 3.257 5.606 1.00 98.62 104 ILE A N 1
ATOM 814 C CA . ILE A 1 104 ? -10.600 2.151 6.530 1.00 98.62 104 ILE A CA 1
ATOM 815 C C . ILE A 1 104 ? -10.077 2.703 7.862 1.00 98.62 104 ILE A C 1
ATOM 817 O O . ILE A 1 104 ? -9.373 3.717 7.901 1.00 98.62 104 ILE A O 1
ATOM 821 N N . LEU A 1 105 ? -10.335 2.004 8.967 1.00 98.38 105 LEU A N 1
ATOM 822 C CA . LEU A 1 105 ? -9.589 2.210 10.206 1.00 98.38 105 LEU A CA 1
ATOM 823 C C . LEU A 1 105 ? -8.257 1.464 10.129 1.00 98.38 105 LEU A C 1
ATOM 825 O O . LEU A 1 105 ? -8.211 0.286 9.776 1.00 98.38 105 LEU A O 1
ATOM 829 N N . SER A 1 106 ? -7.159 2.109 10.512 1.00 98.38 106 SER A N 1
ATOM 830 C CA . SER A 1 106 ? -5.834 1.495 10.460 1.00 98.38 106 SER A CA 1
ATOM 831 C C . SER A 1 106 ? -4.989 1.732 11.709 1.00 98.38 106 SER A C 1
ATOM 833 O O . SER A 1 106 ? -5.214 2.644 12.509 1.00 98.38 106 SER A O 1
ATOM 835 N N . ARG A 1 107 ? -4.006 0.844 11.885 1.00 97.94 107 ARG A N 1
ATOM 836 C CA . ARG A 1 107 ? -2.916 0.929 12.863 1.00 97.94 107 ARG A CA 1
ATOM 837 C C . ARG A 1 107 ? -1.623 0.565 12.157 1.00 97.94 107 ARG A C 1
ATOM 839 O O . ARG A 1 107 ? -1.328 -0.612 11.971 1.00 97.94 107 ARG A O 1
ATOM 846 N N . THR A 1 108 ? -0.875 1.572 11.737 1.00 96.88 108 THR A N 1
ATOM 847 C CA . THR A 1 108 ? 0.353 1.394 10.943 1.00 96.88 108 THR A CA 1
ATOM 848 C C . THR A 1 108 ? 1.612 1.768 11.721 1.00 96.88 108 THR A C 1
ATOM 850 O O . THR A 1 108 ? 2.692 1.245 11.454 1.00 96.88 108 THR A O 1
ATOM 853 N N . LYS A 1 109 ? 1.495 2.644 12.727 1.00 95.75 109 LYS A N 1
ATOM 854 C CA . LYS A 1 109 ? 2.605 3.003 13.618 1.00 95.75 109 LYS A CA 1
ATOM 855 C C . LYS A 1 109 ? 2.749 1.957 14.724 1.00 95.75 109 LYS A C 1
ATOM 857 O O . LYS A 1 109 ? 1.752 1.482 15.264 1.00 95.75 109 LYS A O 1
ATOM 862 N N . LYS A 1 110 ? 3.989 1.666 15.138 1.00 93.06 110 LYS A N 1
ATOM 863 C CA . LYS A 1 110 ? 4.275 0.732 16.248 1.00 93.06 110 LYS A CA 1
ATOM 864 C C . LYS A 1 110 ? 3.509 1.097 17.526 1.00 93.06 110 LYS A C 1
ATOM 866 O O . LYS A 1 110 ? 2.910 0.227 18.145 1.00 93.06 110 LYS A O 1
ATOM 871 N N . ALA A 1 111 ? 3.465 2.386 17.872 1.00 94.50 111 ALA A N 1
ATOM 872 C CA . ALA A 1 111 ? 2.700 2.874 19.018 1.00 94.50 111 ALA A CA 1
ATOM 873 C C . ALA A 1 111 ? 1.192 2.594 18.875 1.00 94.50 111 ALA A C 1
ATOM 875 O O . ALA A 1 111 ? 0.570 2.108 19.811 1.00 94.50 111 ALA A O 1
ATOM 876 N N . ASP A 1 112 ? 0.607 2.821 17.695 1.00 94.00 112 ASP A N 1
ATOM 877 C CA . ASP A 1 112 ? -0.826 2.582 17.460 1.00 94.00 112 ASP A CA 1
ATOM 878 C C . ASP A 1 112 ? -1.175 1.084 17.544 1.00 94.00 112 ASP A C 1
ATOM 880 O O . ASP A 1 112 ? -2.252 0.718 18.026 1.00 94.00 112 ASP A O 1
ATOM 884 N N . LEU A 1 113 ? -0.251 0.210 17.127 1.00 94.00 113 LEU A N 1
ATOM 885 C CA . LEU A 1 113 ? -0.370 -1.242 17.282 1.00 94.00 113 LEU A CA 1
ATOM 886 C C . LEU A 1 113 ? -0.322 -1.666 18.760 1.00 94.00 113 LEU A C 1
ATOM 888 O O . LEU A 1 113 ? -1.167 -2.459 19.180 1.00 94.00 113 LEU A O 1
ATOM 892 N N . LEU A 1 114 ? 0.605 -1.105 19.547 1.00 93.75 114 LEU A N 1
ATOM 893 C CA . LEU A 1 114 ? 0.764 -1.394 20.981 1.00 93.75 114 LEU A CA 1
ATOM 894 C C . LEU A 1 114 ? -0.419 -0.876 21.813 1.00 93.75 114 LEU A C 1
ATOM 896 O O . LEU A 1 114 ? -1.039 -1.641 22.548 1.00 93.75 114 LEU A O 1
ATOM 900 N N . PHE A 1 115 ? -0.792 0.395 21.643 1.00 95.69 115 PHE A N 1
ATOM 901 C CA . PHE A 1 115 ? -1.889 1.035 22.385 1.00 95.69 115 PHE A CA 1
ATOM 902 C C . PHE A 1 115 ? -3.273 0.740 21.810 1.00 95.69 115 PHE A C 1
ATOM 904 O O . PHE A 1 115 ? -4.277 1.240 22.314 1.00 95.69 115 PHE A O 1
ATOM 911 N N . ARG A 1 116 ? -3.341 -0.056 20.739 1.00 94.44 116 ARG A N 1
ATOM 912 C CA . ARG A 1 116 ? -4.584 -0.478 20.094 1.00 94.44 116 ARG A CA 1
ATOM 913 C C . ARG A 1 116 ? -5.509 0.700 19.744 1.00 94.44 116 ARG A C 1
ATOM 915 O O . ARG A 1 116 ? -6.728 0.570 19.863 1.00 94.44 116 ARG A O 1
ATOM 922 N N . ARG A 1 117 ? -4.956 1.818 19.267 1.00 95.62 117 ARG A N 1
ATOM 923 C CA . ARG A 1 117 ? -5.724 3.018 18.884 1.00 95.62 117 ARG A CA 1
ATOM 924 C C . ARG A 1 117 ? -6.031 2.999 17.393 1.00 95.62 117 ARG A C 1
ATOM 926 O O . ARG A 1 117 ? -5.115 3.068 16.585 1.00 95.62 117 ARG A O 1
ATOM 933 N N . TRP A 1 118 ? -7.305 2.877 17.034 1.00 97.31 118 TRP A N 1
ATOM 934 C CA . TRP A 1 118 ? -7.747 2.975 15.641 1.00 97.31 118 TRP A CA 1
ATOM 935 C C . TRP A 1 118 ? -7.718 4.427 15.163 1.00 97.31 118 TRP A C 1
ATOM 937 O O . TRP A 1 118 ? -8.108 5.321 15.912 1.00 97.31 118 TRP A O 1
ATOM 947 N N . LYS A 1 119 ? -7.271 4.643 13.925 1.00 97.75 119 LYS A N 1
ATOM 948 C CA . LYS A 1 119 ? -7.343 5.934 13.235 1.00 97.75 119 LYS A CA 1
ATOM 949 C C . LYS A 1 119 ? -8.046 5.748 11.910 1.00 97.75 119 LYS A C 1
ATOM 951 O O . LYS A 1 119 ? 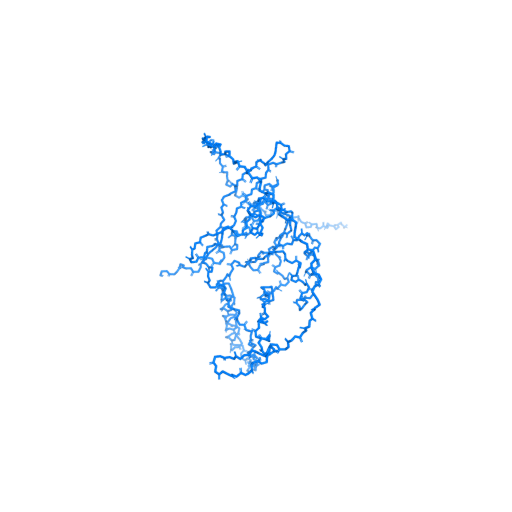-7.787 4.758 11.229 1.00 97.75 119 LYS A O 1
ATOM 956 N N . GLU A 1 120 ? -8.907 6.688 11.560 1.00 98.19 120 GLU A N 1
ATOM 957 C CA . GLU A 1 120 ? -9.451 6.749 10.214 1.00 98.19 120 GLU A CA 1
ATOM 958 C C . GLU A 1 120 ? -8.344 7.089 9.217 1.00 98.19 120 GLU A C 1
ATOM 960 O O . GLU A 1 120 ? -7.373 7.780 9.540 1.00 98.19 120 GLU A O 1
ATOM 965 N N . SER A 1 121 ? -8.445 6.500 8.035 1.00 98.44 121 SER A N 1
ATOM 966 C CA . SER A 1 121 ? -7.458 6.640 6.980 1.00 98.44 121 SER A CA 1
ATOM 967 C C . SER A 1 121 ? -8.073 6.319 5.626 1.00 98.44 121 SER A C 1
ATOM 969 O O . SER A 1 121 ? -9.056 5.581 5.539 1.00 98.44 121 SER A O 1
ATOM 971 N N . TYR A 1 122 ? -7.457 6.839 4.570 1.00 98.56 122 TYR A N 1
ATOM 972 C CA . TYR A 1 122 ? -7.857 6.581 3.193 1.00 98.56 122 TYR A CA 1
ATOM 973 C C . TYR A 1 122 ? -6.785 5.746 2.496 1.00 98.56 122 TYR A C 1
ATOM 975 O O . TYR A 1 122 ? -5.618 6.141 2.453 1.00 98.56 122 TYR A O 1
ATOM 983 N N . TRP A 1 123 ? -7.148 4.571 1.991 1.00 98.38 123 TRP A N 1
ATOM 984 C CA . TRP A 1 123 ? -6.217 3.666 1.325 1.00 98.38 123 TRP A CA 1
ATOM 985 C C . TRP A 1 123 ? -6.351 3.765 -0.188 1.00 98.38 123 TRP A C 1
ATOM 987 O O . TRP A 1 123 ? -7.444 3.951 -0.718 1.00 98.38 123 TRP A O 1
ATOM 997 N N . VAL A 1 124 ? -5.231 3.612 -0.891 1.00 97.81 124 VAL A N 1
ATOM 998 C CA . VAL A 1 124 ? -5.178 3.627 -2.355 1.00 97.81 124 VAL A CA 1
ATOM 999 C C . VAL A 1 124 ? -4.247 2.529 -2.835 1.00 97.81 124 VAL A C 1
ATOM 1001 O O . VAL A 1 124 ? -3.075 2.463 -2.450 1.00 97.81 124 VAL A O 1
ATOM 1004 N N . HIS A 1 125 ? -4.766 1.662 -3.695 1.00 97.00 125 HIS A N 1
ATOM 1005 C CA . HIS A 1 125 ? -3.969 0.682 -4.415 1.00 97.00 125 HIS A CA 1
ATOM 1006 C C . HIS A 1 125 ? -3.311 1.332 -5.621 1.00 97.00 125 HIS A C 1
ATOM 1008 O O . HIS A 1 125 ? -3.968 1.947 -6.455 1.00 97.00 125 HIS A O 1
ATOM 1014 N N . ILE A 1 126 ? -2.004 1.150 -5.724 1.00 94.94 126 ILE A N 1
ATOM 1015 C CA . ILE A 1 126 ? -1.222 1.507 -6.892 1.00 94.94 126 ILE A CA 1
ATOM 1016 C C . ILE A 1 126 ? -0.734 0.210 -7.530 1.00 94.94 126 ILE A C 1
ATOM 1018 O O . ILE A 1 126 ? 0.020 -0.578 -6.946 1.00 94.94 126 ILE A O 1
ATOM 1022 N N . GLN A 1 127 ? -1.156 -0.003 -8.765 1.00 92.81 127 GLN A N 1
ATOM 1023 C CA . GLN A 1 127 ? -0.782 -1.151 -9.553 1.00 92.81 127 GLN A CA 1
ATOM 1024 C C . GLN A 1 127 ? 0.728 -1.175 -9.845 1.00 92.81 127 GLN A C 1
ATOM 1026 O O . GLN A 1 127 ? 1.363 -0.140 -10.055 1.00 92.81 127 GLN A O 1
ATOM 1031 N N . PRO A 1 128 ? 1.322 -2.375 -9.909 1.00 92.44 128 PRO A N 1
ATOM 1032 C CA . PRO A 1 128 ? 0.657 -3.661 -9.696 1.00 92.44 128 PRO A CA 1
ATOM 1033 C C . PRO A 1 128 ? 0.514 -4.042 -8.212 1.00 92.44 128 PRO A C 1
ATOM 1035 O O . PRO A 1 128 ? -0.403 -4.773 -7.864 1.00 92.44 128 PRO A O 1
ATOM 1038 N N . ALA A 1 129 ? 1.403 -3.587 -7.329 1.00 95.12 129 ALA A N 1
ATOM 1039 C CA . ALA A 1 129 ? 1.595 -4.235 -6.030 1.00 95.12 129 ALA A CA 1
ATOM 1040 C C . ALA A 1 129 ? 2.002 -3.268 -4.907 1.00 95.12 129 ALA A C 1
ATOM 1042 O O . ALA A 1 129 ? 2.819 -3.618 -4.054 1.00 95.12 129 ALA A O 1
ATOM 1043 N N . ILE A 1 130 ? 1.478 -2.043 -4.917 1.00 94.94 130 ILE A N 1
ATOM 1044 C CA . ILE A 1 130 ? 1.761 -1.028 -3.898 1.00 94.94 130 ILE A CA 1
ATOM 1045 C C . ILE A 1 130 ? 0.450 -0.611 -3.230 1.00 94.94 130 ILE A C 1
ATOM 1047 O O . ILE A 1 130 ? -0.563 -0.419 -3.894 1.00 94.94 130 ILE A O 1
ATOM 1051 N N . LEU A 1 131 ? 0.471 -0.458 -1.909 1.00 96.94 131 LEU A N 1
ATOM 1052 C CA . LEU A 1 131 ? -0.637 0.095 -1.136 1.00 96.94 131 LEU A CA 1
ATOM 1053 C C . LEU A 1 131 ? -0.153 1.349 -0.410 1.00 96.94 131 LEU A C 1
ATOM 1055 O O . LEU A 1 131 ? 0.829 1.296 0.336 1.00 96.94 131 LEU A O 1
ATOM 1059 N N . LEU A 1 132 ? -0.840 2.463 -0.640 1.00 97.00 132 LEU A N 1
ATOM 1060 C CA . LEU A 1 132 ? -0.604 3.741 0.022 1.00 97.00 132 LEU A CA 1
ATOM 1061 C C . LEU A 1 132 ? -1.742 4.035 0.998 1.00 97.00 132 LEU A C 1
ATOM 1063 O O . LEU A 1 132 ? -2.892 3.683 0.745 1.00 97.00 132 LEU A O 1
ATOM 1067 N N . MET A 1 133 ? -1.411 4.691 2.104 1.00 97.88 133 MET A N 1
ATOM 1068 C CA . MET A 1 133 ? -2.354 5.134 3.124 1.00 97.88 133 MET A CA 1
ATOM 1069 C C . MET A 1 133 ? -2.167 6.626 3.372 1.00 97.88 133 MET A C 1
ATOM 1071 O O . MET A 1 133 ? -1.049 7.085 3.622 1.00 97.88 133 MET A O 1
ATOM 1075 N N . PHE A 1 134 ? -3.275 7.348 3.381 1.00 98.12 134 PHE A N 1
ATOM 1076 C CA . PHE A 1 134 ? -3.383 8.779 3.635 1.00 98.12 134 PHE A CA 1
ATOM 1077 C C . PHE A 1 134 ? -4.203 9.012 4.904 1.00 98.12 134 PHE A C 1
ATOM 1079 O O . PHE A 1 134 ? -4.889 8.101 5.384 1.00 98.12 134 PHE A O 1
ATOM 1086 N N . ARG A 1 135 ? -4.119 10.216 5.479 1.00 98.06 135 ARG A N 1
ATOM 1087 C CA . ARG A 1 135 ? -4.938 10.558 6.655 1.00 98.06 135 ARG A CA 1
ATOM 1088 C C . ARG A 1 135 ? -6.393 10.760 6.254 1.00 98.06 135 ARG A C 1
ATOM 1090 O O . ARG A 1 135 ? -7.277 10.309 6.969 1.00 98.06 135 ARG A O 1
ATOM 1097 N N . SER A 1 136 ? -6.616 11.375 5.097 1.00 98.25 136 SER A N 1
ATOM 1098 C CA . SER A 1 136 ? -7.940 11.610 4.531 1.00 98.25 136 SER A CA 1
ATOM 1099 C C . SER A 1 136 ? -7.939 11.451 3.007 1.00 98.25 136 SER A C 1
ATOM 1101 O O . SER A 1 136 ? -6.895 11.218 2.386 1.00 98.25 136 SER A O 1
ATOM 1103 N N . LYS A 1 137 ? -9.123 11.553 2.397 1.00 98.19 137 LYS A N 1
ATOM 1104 C CA . LYS A 1 137 ? -9.289 11.515 0.939 1.00 98.19 137 LYS A CA 1
ATOM 1105 C C . LYS A 1 137 ? -8.712 12.772 0.279 1.00 98.19 137 LYS A C 1
ATOM 1107 O O . LYS A 1 137 ? -8.166 12.695 -0.818 1.00 98.19 137 LYS A O 1
ATOM 1112 N N . GLU A 1 138 ? -8.779 13.909 0.959 1.00 98.44 138 GLU A N 1
ATOM 1113 C CA . GLU A 1 138 ? -8.258 15.202 0.507 1.00 98.44 138 GLU A CA 1
ATOM 1114 C C . GLU A 1 138 ? -6.732 15.155 0.388 1.00 98.44 138 GLU A C 1
ATOM 1116 O O . GLU A 1 138 ? -6.197 15.532 -0.652 1.00 98.44 138 GLU A O 1
ATOM 1121 N N . ASP A 1 139 ? -6.037 14.586 1.382 1.00 98.25 139 ASP A N 1
ATOM 1122 C CA . ASP A 1 139 ? -4.584 14.353 1.324 1.00 98.25 139 ASP A CA 1
ATOM 1123 C C . ASP A 1 139 ? -4.191 13.540 0.080 1.00 98.25 139 ASP A C 1
ATOM 1125 O O . ASP A 1 139 ? -3.176 13.820 -0.560 1.00 98.25 139 ASP A O 1
ATOM 1129 N N . PHE A 1 140 ? -5.000 12.540 -0.287 1.00 97.50 140 PHE A N 1
ATOM 1130 C CA . PHE A 1 140 ? -4.792 11.767 -1.511 1.00 97.50 140 PHE A CA 1
ATOM 1131 C C . PHE A 1 140 ? -4.998 12.613 -2.775 1.00 97.50 140 PHE A C 1
ATOM 1133 O O . PHE A 1 140 ? -4.199 12.513 -3.706 1.00 97.50 140 PHE A O 1
ATOM 1140 N N . LEU A 1 141 ? -6.046 13.437 -2.831 1.00 96.94 141 LEU A N 1
ATOM 1141 C CA . LEU A 1 141 ? -6.306 14.299 -3.987 1.00 96.94 141 LEU A CA 1
ATOM 1142 C C . LEU A 1 141 ? -5.190 15.332 -4.180 1.00 96.94 141 LEU A C 1
ATOM 1144 O O . LEU A 1 141 ? -4.725 15.510 -5.306 1.00 96.94 141 LEU A O 1
ATOM 1148 N N . ILE A 1 142 ? -4.699 15.926 -3.088 1.00 96.94 142 ILE A N 1
ATOM 1149 C CA . ILE A 1 142 ? -3.524 16.806 -3.108 1.00 96.94 142 ILE A CA 1
ATOM 1150 C C . ILE A 1 142 ? -2.318 16.014 -3.616 1.00 96.94 142 ILE A C 1
ATOM 1152 O O . ILE A 1 142 ? -1.708 16.402 -4.606 1.00 96.94 142 ILE A O 1
ATOM 1156 N N . TRP A 1 143 ? -2.031 14.846 -3.029 1.00 95.88 143 TRP A N 1
ATOM 1157 C CA . TRP A 1 143 ? -0.919 13.987 -3.450 1.00 95.88 143 TRP A CA 1
ATOM 1158 C C . TRP A 1 143 ? -0.973 13.612 -4.934 1.00 95.88 143 TRP A C 1
ATOM 1160 O O . TRP A 1 143 ? 0.071 13.471 -5.575 1.00 95.88 143 TRP A O 1
ATOM 1170 N N . LYS A 1 144 ? -2.178 13.422 -5.477 1.00 94.88 144 LYS A N 1
ATOM 1171 C CA . LYS A 1 144 ? -2.405 13.104 -6.886 1.00 94.88 144 LYS A CA 1
ATOM 1172 C C . LYS A 1 144 ? -2.131 14.311 -7.791 1.00 94.88 144 LYS A C 1
ATOM 1174 O O . LYS A 1 144 ? -1.572 14.109 -8.863 1.00 94.88 144 LYS A O 1
ATOM 1179 N N . GLY A 1 145 ? -2.508 15.520 -7.369 1.00 95.00 145 GLY A N 1
ATOM 1180 C CA . GLY A 1 145 ? -2.294 16.763 -8.122 1.00 95.00 145 GLY A CA 1
ATOM 1181 C C . GLY A 1 145 ? -0.883 17.349 -7.999 1.00 95.00 145 GLY A C 1
ATOM 1182 O O . GLY A 1 145 ? -0.450 18.098 -8.869 1.00 95.00 145 GLY A O 1
ATOM 1183 N N . THR A 1 146 ? -0.143 17.007 -6.944 1.00 94.69 146 THR A N 1
ATOM 1184 C CA . THR A 1 146 ? 1.234 17.471 -6.742 1.00 94.69 146 THR A CA 1
ATOM 1185 C C . THR A 1 146 ? 2.214 16.770 -7.694 1.00 94.69 146 THR A C 1
ATOM 1187 O O . THR A 1 146 ? 2.170 15.547 -7.869 1.00 94.69 146 THR A O 1
ATOM 1190 N N . SER A 1 147 ? 3.161 17.525 -8.269 1.00 93.38 147 SER A N 1
ATOM 1191 C CA . SER A 1 147 ? 4.229 16.975 -9.123 1.00 93.38 147 SER A CA 1
ATOM 1192 C C . SER A 1 147 ? 5.070 15.920 -8.380 1.00 93.38 147 SER A C 1
ATOM 1194 O O . SER A 1 147 ? 5.120 15.872 -7.148 1.00 93.38 147 SER A O 1
ATOM 1196 N N . LYS A 1 148 ? 5.696 15.002 -9.125 1.00 88.56 148 LYS A N 1
ATOM 1197 C CA . LYS A 1 148 ? 6.490 13.901 -8.545 1.00 88.56 148 LYS A CA 1
ATOM 1198 C C . LYS A 1 148 ? 7.797 14.391 -7.918 1.00 88.56 148 LYS A C 1
ATOM 1200 O O . LYS A 1 148 ? 8.342 13.722 -7.045 1.00 88.56 148 LYS A O 1
ATOM 1205 N N . GLU A 1 149 ? 8.290 15.534 -8.375 1.00 88.81 149 GLU A N 1
ATOM 1206 C CA . GLU A 1 149 ? 9.541 16.155 -7.954 1.00 88.81 149 GLU A CA 1
ATOM 1207 C C . GLU A 1 149 ? 9.397 16.900 -6.617 1.00 88.81 149 GLU A C 1
ATOM 1209 O O . GLU A 1 149 ? 10.391 17.122 -5.916 1.00 88.81 149 GLU A O 1
ATOM 1214 N N . ASP A 1 150 ? 8.168 17.261 -6.237 1.00 91.50 150 ASP A N 1
ATOM 1215 C CA . ASP A 1 150 ? 7.902 17.959 -4.986 1.00 91.50 150 ASP A CA 1
ATOM 1216 C C . ASP A 1 150 ? 7.999 17.008 -3.782 1.00 91.50 150 ASP A C 1
ATOM 1218 O O . ASP A 1 150 ? 7.243 16.049 -3.620 1.00 91.50 150 ASP A O 1
ATOM 1222 N N . ARG A 1 151 ? 8.921 17.324 -2.868 1.00 89.88 151 ARG A N 1
ATOM 1223 C CA . ARG A 1 151 ? 9.137 16.572 -1.624 1.00 89.88 151 ARG A CA 1
ATOM 1224 C C . ARG A 1 151 ? 7.975 16.694 -0.640 1.00 89.88 151 ARG A C 1
ATOM 1226 O O . ARG A 1 151 ? 7.850 15.851 0.251 1.00 89.88 151 ARG A O 1
ATOM 1233 N N . SER A 1 152 ? 7.149 17.736 -0.751 1.00 93.44 152 SER A N 1
ATOM 1234 C CA . SER A 1 152 ? 5.973 17.929 0.104 1.00 93.44 152 SER A CA 1
ATOM 1235 C C . SER A 1 152 ? 4.974 16.781 -0.067 1.00 93.44 152 SER A C 1
ATOM 1237 O O . SER A 1 152 ? 4.407 16.304 0.921 1.00 93.44 152 SER A O 1
ATOM 1239 N N . ARG A 1 153 ? 4.879 16.252 -1.296 1.00 93.94 153 ARG A N 1
ATOM 1240 C CA . ARG A 1 153 ? 4.033 15.123 -1.688 1.00 93.94 153 ARG A CA 1
ATOM 1241 C C . ARG A 1 153 ? 4.216 13.925 -0.765 1.00 93.94 153 ARG A C 1
ATOM 1243 O O . ARG A 1 153 ? 3.260 13.267 -0.372 1.00 93.94 153 ARG A O 1
ATOM 1250 N N . GLU A 1 154 ? 5.444 13.646 -0.360 1.00 91.75 154 GLU A N 1
ATOM 1251 C CA . GLU A 1 154 ? 5.758 12.478 0.457 1.00 91.75 154 GLU A CA 1
ATOM 1252 C C . GLU A 1 154 ? 5.199 12.563 1.876 1.00 91.75 154 GLU A C 1
ATOM 1254 O O . GLU A 1 154 ? 4.867 11.541 2.475 1.00 91.75 154 GLU A O 1
ATOM 1259 N N . ARG A 1 155 ? 5.051 13.782 2.408 1.00 94.81 155 ARG A N 1
ATOM 1260 C CA . ARG A 1 155 ? 4.528 14.019 3.762 1.00 94.81 155 ARG A CA 1
ATOM 1261 C C . ARG A 1 155 ? 3.031 13.727 3.876 1.00 94.81 155 ARG A C 1
ATOM 1263 O O . ARG A 1 155 ? 2.546 13.525 4.991 1.00 94.81 155 ARG A O 1
ATOM 1270 N N . LEU A 1 156 ? 2.327 13.689 2.744 1.00 96.31 156 LEU A N 1
ATOM 1271 C CA . LEU A 1 156 ? 0.904 13.351 2.659 1.00 96.31 156 LEU A CA 1
ATOM 1272 C C . LEU A 1 156 ? 0.670 11.845 2.841 1.00 96.31 156 LEU A C 1
ATOM 1274 O O . LEU A 1 156 ? -0.375 11.422 3.335 1.00 96.31 156 LEU A O 1
ATOM 1278 N N . VAL A 1 157 ? 1.658 11.015 2.493 1.00 96.38 157 VAL A N 1
ATOM 1279 C CA . VAL A 1 157 ? 1.565 9.563 2.653 1.00 96.38 157 VAL A CA 1
ATOM 1280 C C . VAL A 1 157 ? 1.910 9.190 4.093 1.00 96.38 157 VAL A C 1
ATOM 1282 O O . VAL A 1 157 ? 3.047 9.307 4.545 1.00 96.38 157 VAL A O 1
ATOM 1285 N N . MET A 1 158 ? 0.923 8.687 4.830 1.00 96.12 158 MET A N 1
ATOM 1286 C CA . MET A 1 158 ? 1.100 8.245 6.214 1.00 96.12 158 MET A CA 1
ATOM 1287 C C . MET A 1 158 ? 1.861 6.917 6.300 1.00 96.12 158 MET A C 1
ATOM 1289 O O . MET A 1 158 ? 2.635 6.697 7.235 1.00 96.12 158 MET A O 1
ATOM 1293 N N . TRP A 1 159 ? 1.588 6.005 5.369 1.00 96.31 159 TRP A N 1
ATOM 1294 C CA . TRP A 1 159 ? 2.192 4.678 5.326 1.00 96.31 159 TRP A CA 1
ATOM 1295 C C . TRP A 1 159 ? 2.138 4.120 3.907 1.00 96.31 159 TRP A C 1
ATOM 1297 O O . TRP A 1 159 ? 1.171 4.343 3.182 1.00 96.31 159 TRP A O 1
ATOM 1307 N N . ALA A 1 160 ? 3.173 3.387 3.515 1.00 95.69 160 ALA A N 1
ATOM 1308 C CA . ALA A 1 160 ? 3.277 2.774 2.201 1.00 95.69 160 ALA A CA 1
ATOM 1309 C C . ALA A 1 160 ? 3.869 1.372 2.327 1.00 95.69 160 ALA A C 1
ATOM 1311 O O . ALA A 1 160 ? 4.817 1.157 3.089 1.00 95.69 160 ALA A O 1
ATOM 1312 N N . VAL A 1 161 ? 3.344 0.431 1.545 1.00 94.56 161 VAL A N 1
ATOM 1313 C CA . VAL A 1 161 ? 3.916 -0.910 1.402 1.00 94.56 161 VAL A CA 1
ATOM 1314 C C . VAL A 1 161 ? 4.029 -1.276 -0.063 1.00 94.56 161 VAL A C 1
ATOM 1316 O O . VAL A 1 161 ? 3.068 -1.180 -0.820 1.00 94.56 161 VAL A O 1
ATOM 1319 N N . ASN A 1 162 ? 5.216 -1.744 -0.438 1.00 94.19 162 ASN A N 1
ATOM 1320 C CA . ASN A 1 162 ? 5.480 -2.370 -1.721 1.00 94.19 162 ASN A CA 1
ATOM 1321 C C . ASN A 1 162 ? 5.579 -3.887 -1.528 1.00 94.19 162 ASN A C 1
ATOM 1323 O O . ASN A 1 162 ? 6.529 -4.383 -0.918 1.00 94.19 162 ASN A O 1
ATOM 1327 N N . PHE A 1 163 ? 4.614 -4.624 -2.074 1.00 94.56 163 PHE A N 1
ATOM 1328 C CA . PHE A 1 163 ? 4.592 -6.084 -2.008 1.00 94.56 163 PHE A CA 1
ATOM 1329 C C . PHE A 1 163 ? 5.611 -6.732 -2.964 1.00 94.56 163 PHE A C 1
ATOM 1331 O O . PHE A 1 163 ? 5.937 -7.907 -2.791 1.00 94.56 163 PHE A O 1
ATOM 1338 N N . ASP A 1 164 ? 6.159 -5.987 -3.937 1.00 92.88 164 ASP A N 1
ATOM 1339 C CA . ASP A 1 164 ? 7.249 -6.419 -4.827 1.00 92.88 164 ASP A CA 1
ATOM 1340 C C . ASP A 1 164 ? 8.631 -6.049 -4.262 1.00 92.88 164 ASP A C 1
ATOM 1342 O O . ASP A 1 164 ? 9.476 -5.454 -4.938 1.00 92.88 164 ASP A O 1
ATOM 1346 N N . SER A 1 165 ? 8.880 -6.403 -2.999 1.00 88.44 165 SER A N 1
ATOM 1347 C CA . SER A 1 165 ? 10.142 -6.099 -2.305 1.00 88.44 165 SER A CA 1
ATOM 1348 C C . SER A 1 165 ? 11.378 -6.628 -3.045 1.00 88.44 165 SER A C 1
ATOM 1350 O O . SER A 1 165 ? 12.448 -6.033 -2.978 1.00 88.44 165 SER A O 1
ATOM 1352 N N . ARG A 1 166 ? 11.231 -7.722 -3.803 1.00 87.25 166 ARG A N 1
ATOM 1353 C CA . ARG A 1 166 ? 12.309 -8.389 -4.555 1.00 87.25 166 ARG A CA 1
ATOM 1354 C C . ARG A 1 166 ? 12.432 -7.933 -6.015 1.00 87.25 166 ARG A C 1
ATOM 1356 O O . ARG A 1 166 ? 13.285 -8.453 -6.747 1.00 87.25 166 ARG A O 1
ATOM 1363 N N . GLY A 1 167 ? 11.590 -6.997 -6.459 1.00 89.38 167 GLY A N 1
ATOM 1364 C CA . GLY A 1 167 ? 11.588 -6.490 -7.834 1.00 89.38 167 GLY A CA 1
ATOM 1365 C C . GLY A 1 167 ? 11.258 -7.558 -8.883 1.00 89.38 167 GLY A C 1
ATOM 1366 O O . GLY A 1 167 ? 11.751 -7.491 -10.013 1.00 89.38 167 GLY A O 1
ATOM 1367 N N . VAL A 1 168 ? 10.487 -8.582 -8.516 1.00 89.44 168 VAL A N 1
ATOM 1368 C CA . VAL A 1 168 ? 10.031 -9.659 -9.402 1.00 89.44 168 VAL A CA 1
ATOM 1369 C C . VAL A 1 168 ? 9.203 -9.084 -10.545 1.00 89.44 168 VAL A C 1
ATOM 1371 O O . VAL A 1 168 ? 9.458 -9.404 -11.711 1.00 89.44 168 VAL A O 1
ATOM 1374 N N . LEU A 1 169 ? 8.250 -8.203 -10.235 1.00 90.00 169 LEU A N 1
ATOM 1375 C CA . LEU A 1 169 ? 7.373 -7.601 -11.238 1.00 90.00 169 LEU A CA 1
ATOM 1376 C C . LEU A 1 169 ? 8.166 -6.657 -12.142 1.00 90.00 169 LEU A C 1
ATOM 1378 O O . LEU A 1 169 ? 8.017 -6.713 -13.365 1.00 90.00 169 LEU A O 1
ATOM 1382 N N . LYS A 1 170 ? 9.100 -5.883 -11.571 1.00 87.75 170 LYS A N 1
ATOM 1383 C CA . LYS A 1 170 ? 10.039 -5.051 -12.350 1.00 87.75 170 LYS A CA 1
ATOM 1384 C C . LYS A 1 170 ? 10.864 -5.894 -13.334 1.00 87.75 170 LYS A C 1
ATOM 1386 O O . LYS A 1 170 ? 10.947 -5.565 -14.520 1.00 87.75 170 LYS A O 1
ATOM 1391 N N . LYS A 1 171 ? 11.429 -7.021 -12.880 1.00 89.81 171 LYS A N 1
ATOM 1392 C CA . LYS A 1 171 ? 12.180 -7.961 -13.735 1.00 89.81 171 LYS A CA 1
ATOM 1393 C C . LYS A 1 171 ? 11.300 -8.557 -14.837 1.00 89.81 171 LYS A C 1
ATOM 1395 O O . LYS A 1 171 ? 11.753 -8.646 -15.979 1.00 89.81 171 LYS A O 1
ATOM 1400 N N . LYS A 1 172 ? 10.053 -8.930 -14.526 1.00 90.19 172 LYS A N 1
ATOM 1401 C CA . LYS A 1 172 ? 9.088 -9.459 -15.505 1.00 90.19 172 LYS A CA 1
ATOM 1402 C C . LYS A 1 172 ? 8.737 -8.415 -16.572 1.00 90.19 172 LYS A C 1
ATOM 1404 O O . LYS A 1 172 ? 8.863 -8.727 -17.754 1.00 90.19 172 LYS A O 1
ATOM 1409 N N . LYS A 1 173 ? 8.404 -7.175 -16.179 1.00 89.56 173 LYS A N 1
ATOM 1410 C CA . LYS A 1 173 ? 8.121 -6.053 -17.104 1.00 89.56 173 LYS A CA 1
ATOM 1411 C C . LYS A 1 173 ? 9.320 -5.785 -18.022 1.00 89.56 173 LYS A C 1
ATOM 1413 O O . LYS A 1 173 ? 9.151 -5.689 -19.233 1.00 89.56 173 LYS A O 1
ATOM 1418 N N . LYS A 1 174 ? 10.546 -5.776 -17.477 1.00 90.50 174 LYS A N 1
ATOM 1419 C CA . LYS A 1 174 ? 11.785 -5.611 -18.264 1.00 90.50 174 LYS A CA 1
ATOM 1420 C C . LYS A 1 174 ? 11.997 -6.738 -19.280 1.00 90.50 174 LYS A C 1
ATOM 1422 O O . LYS A 1 174 ? 12.358 -6.461 -20.419 1.00 90.50 174 LYS A O 1
ATOM 1427 N N . LYS A 1 175 ? 11.785 -8.000 -18.888 1.00 92.31 175 LYS A N 1
ATOM 1428 C CA . LYS A 1 175 ? 11.893 -9.151 -19.803 1.00 92.31 175 LYS A CA 1
ATOM 1429 C C . LYS A 1 175 ? 10.851 -9.086 -20.921 1.00 92.31 175 LYS A C 1
ATOM 1431 O O . LYS A 1 175 ? 11.205 -9.303 -22.073 1.00 92.31 175 LYS A O 1
ATOM 1436 N N . LEU A 1 176 ? 9.605 -8.753 -20.585 1.00 92.94 176 LEU A N 1
ATOM 1437 C CA . LEU A 1 176 ? 8.526 -8.623 -21.562 1.00 92.94 176 LEU A CA 1
ATOM 1438 C C . LEU A 1 176 ? 8.810 -7.499 -22.566 1.00 92.94 176 LEU A C 1
ATOM 1440 O O . LEU A 1 176 ? 8.704 -7.729 -23.764 1.00 92.94 176 LEU A O 1
ATOM 1444 N N . LYS A 1 177 ? 9.257 -6.329 -22.089 1.00 92.50 177 LYS A N 1
ATOM 1445 C CA . LYS A 1 177 ? 9.647 -5.205 -22.954 1.00 92.50 177 LYS A CA 1
ATOM 1446 C C . LYS A 1 177 ? 10.744 -5.608 -23.944 1.00 92.50 177 LYS A C 1
ATOM 1448 O O . LYS A 1 177 ? 10.591 -5.379 -25.134 1.00 92.50 177 LYS A O 1
ATOM 1453 N N . LYS A 1 178 ? 11.795 -6.290 -23.470 1.00 94.62 178 LYS A N 1
ATOM 1454 C CA . LYS A 1 178 ? 12.862 -6.814 -24.341 1.00 94.62 178 LYS A CA 1
ATOM 1455 C C . LYS A 1 178 ? 12.349 -7.816 -25.380 1.00 94.62 178 LYS A C 1
ATOM 1457 O O . LYS A 1 178 ? 12.837 -7.817 -26.503 1.00 94.62 178 LYS A O 1
ATOM 1462 N N . LYS A 1 179 ? 11.398 -8.682 -25.005 1.00 96.25 179 LYS A N 1
ATOM 1463 C CA . LYS A 1 179 ? 10.795 -9.651 -25.930 1.00 96.25 179 LYS A CA 1
ATOM 1464 C C . LYS A 1 179 ? 10.008 -8.934 -27.029 1.00 96.25 179 LYS A C 1
ATOM 1466 O O . LYS A 1 179 ? 10.231 -9.215 -28.196 1.00 96.25 179 LYS A O 1
ATOM 1471 N N . LEU A 1 180 ? 9.178 -7.965 -26.647 1.00 96.25 180 LEU A N 1
ATOM 1472 C CA . LEU A 1 180 ? 8.390 -7.164 -27.582 1.00 96.25 180 LEU A CA 1
ATOM 1473 C C . LEU A 1 180 ? 9.282 -6.345 -28.528 1.00 96.25 180 LEU A C 1
ATOM 1475 O O . LEU A 1 180 ? 9.015 -6.273 -29.720 1.00 96.25 180 L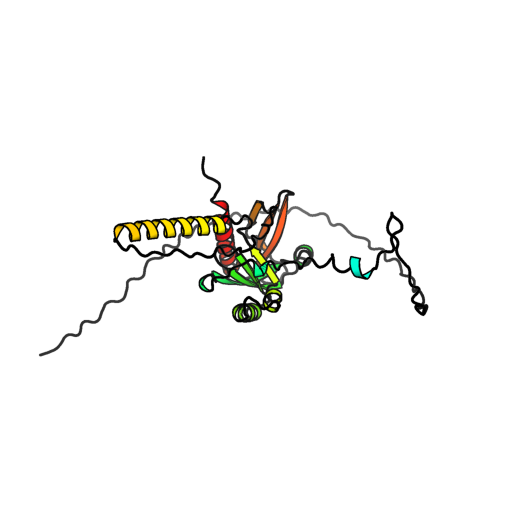EU A O 1
ATOM 1479 N N . GLU A 1 181 ? 10.360 -5.745 -28.018 1.00 94.56 181 GLU A N 1
ATOM 1480 C CA . GLU A 1 181 ? 11.348 -5.039 -28.847 1.00 94.56 181 GLU A CA 1
ATOM 1481 C C . GLU A 1 181 ? 12.031 -5.977 -29.849 1.00 94.56 181 GLU A C 1
ATOM 1483 O O . GLU A 1 181 ? 12.252 -5.587 -30.992 1.00 94.56 181 GLU A O 1
ATOM 1488 N N . LYS A 1 182 ? 12.346 -7.214 -29.443 1.00 96.00 182 LYS A N 1
ATOM 1489 C CA . LYS A 1 182 ? 12.911 -8.229 -30.339 1.00 96.00 182 LYS A CA 1
ATOM 1490 C C . LYS A 1 182 ? 11.917 -8.629 -31.436 1.00 96.00 182 LYS A C 1
ATOM 1492 O O . LYS A 1 182 ? 12.289 -8.605 -32.601 1.00 96.00 182 LYS A O 1
ATOM 1497 N N . GLU A 1 183 ? 10.670 -8.926 -31.073 1.00 95.94 183 GLU A N 1
ATOM 1498 C CA . GLU A 1 183 ? 9.601 -9.281 -32.023 1.00 95.94 183 GLU A CA 1
ATOM 1499 C C . GLU A 1 183 ? 9.352 -8.150 -33.036 1.00 95.94 183 GLU A C 1
ATOM 1501 O O . GLU A 1 183 ? 9.289 -8.400 -34.237 1.00 95.94 183 GLU A O 1
ATOM 1506 N N . LYS A 1 184 ? 9.317 -6.889 -32.579 1.00 94.75 184 LYS A N 1
ATOM 1507 C CA . LYS A 1 184 ? 9.212 -5.724 -33.473 1.00 94.75 184 LYS A CA 1
ATOM 1508 C C . LYS A 1 184 ? 10.387 -5.633 -34.447 1.00 94.75 184 LYS A C 1
ATOM 1510 O O . LYS A 1 184 ? 10.170 -5.414 -35.630 1.00 94.75 184 LYS A O 1
ATOM 1515 N N . LYS A 1 185 ? 11.627 -5.817 -33.975 1.00 92.94 185 LYS A N 1
ATOM 1516 C CA . LYS A 1 185 ? 12.817 -5.800 -34.847 1.00 92.94 185 LYS A CA 1
ATOM 1517 C C . LYS A 1 185 ? 12.775 -6.901 -35.907 1.00 92.94 185 LYS A C 1
ATOM 1519 O O . LYS A 1 185 ? 13.128 -6.646 -37.052 1.00 92.94 185 LYS A O 1
ATOM 1524 N N . GLU A 1 186 ? 12.333 -8.101 -35.540 1.00 94.56 186 GLU A N 1
ATOM 1525 C CA . GLU A 1 186 ? 12.160 -9.210 -36.486 1.00 94.56 186 GLU A CA 1
ATOM 1526 C C . GLU A 1 186 ? 11.085 -8.908 -37.537 1.00 94.56 186 GLU A C 1
ATOM 1528 O O . GLU A 1 186 ? 11.252 -9.280 -38.696 1.00 94.56 186 GLU A O 1
ATOM 1533 N N . GLN A 1 187 ? 10.012 -8.205 -37.163 1.00 94.56 187 GLN A N 1
ATOM 1534 C CA . GLN A 1 187 ? 8.990 -7.756 -38.107 1.00 94.56 187 GLN A CA 1
ATOM 1535 C C . GLN A 1 187 ? 9.537 -6.710 -39.095 1.00 94.56 187 GLN A C 1
ATOM 1537 O O . GLN A 1 187 ? 9.390 -6.894 -40.299 1.00 94.56 187 GLN A O 1
ATOM 1542 N N . TYR A 1 188 ? 10.257 -5.688 -38.616 1.00 92.06 188 TYR A N 1
ATOM 1543 C CA . TYR A 1 188 ? 10.890 -4.685 -39.489 1.00 92.06 188 TYR A CA 1
ATOM 1544 C C . TYR A 1 188 ? 11.882 -5.299 -40.488 1.00 92.06 188 TYR A C 1
ATOM 1546 O O . TYR A 1 188 ? 11.935 -4.881 -41.642 1.00 92.06 188 TYR A O 1
ATOM 1554 N N . LEU A 1 189 ? 12.647 -6.316 -40.074 1.00 92.12 189 LEU A N 1
ATOM 1555 C CA . LEU A 1 189 ? 13.574 -7.024 -40.967 1.00 92.12 189 LEU A CA 1
ATOM 1556 C C . LEU A 1 189 ? 12.852 -7.788 -42.088 1.00 92.12 189 LEU A C 1
ATOM 1558 O O . LEU A 1 189 ? 13.410 -7.936 -43.172 1.00 92.12 189 LEU A O 1
ATOM 1562 N N . LYS A 1 190 ? 11.623 -8.260 -41.850 1.00 94.00 190 LYS A N 1
ATOM 1563 C CA . LYS A 1 190 ? 10.810 -8.941 -42.871 1.00 94.00 190 LYS A CA 1
ATOM 1564 C C . LYS A 1 190 ? 10.192 -7.974 -43.879 1.00 94.00 190 LYS A C 1
ATOM 1566 O O . LYS A 1 190 ? 9.972 -8.363 -45.018 1.00 94.00 190 LYS A O 1
ATOM 1571 N N . GLU A 1 191 ? 9.929 -6.736 -43.474 1.00 94.69 191 GLU A N 1
ATOM 1572 C CA . GLU A 1 191 ? 9.281 -5.713 -44.308 1.00 94.69 191 GLU A CA 1
ATOM 1573 C C . GLU A 1 191 ? 10.273 -4.944 -45.211 1.00 94.69 191 GLU A C 1
ATOM 1575 O O . GLU A 1 191 ? 9.873 -4.045 -45.944 1.00 94.69 191 GLU A O 1
ATOM 1580 N N . GLY A 1 192 ? 11.567 -5.294 -45.208 1.00 87.69 192 GLY A N 1
ATOM 1581 C CA . GLY A 1 192 ? 12.557 -4.756 -46.153 1.00 87.69 192 GLY A CA 1
ATOM 1582 C C . GLY A 1 192 ? 12.958 -3.289 -45.934 1.00 87.69 192 GLY A C 1
ATOM 1583 O O . GLY A 1 192 ? 13.695 -2.730 -46.743 1.00 87.69 192 GLY A O 1
ATOM 1584 N N . SER A 1 193 ? 12.525 -2.646 -44.845 1.00 73.88 193 SER A N 1
ATOM 1585 C CA . SER A 1 193 ? 12.881 -1.255 -44.540 1.00 73.88 193 SER A CA 1
ATOM 1586 C C . SER A 1 193 ? 14.282 -1.166 -43.913 1.00 73.88 193 SER A C 1
ATOM 1588 O O . SER A 1 193 ? 14.474 -1.538 -42.754 1.00 73.88 193 SER A O 1
ATOM 1590 N N . SER A 1 194 ? 15.274 -0.666 -44.656 1.00 67.69 194 SER A N 1
ATOM 1591 C CA . SER A 1 194 ? 16.696 -0.706 -44.268 1.00 67.69 194 SER A CA 1
ATOM 1592 C C . SER A 1 194 ? 17.167 0.401 -43.309 1.00 67.69 194 SER A C 1
ATOM 1594 O O . SER A 1 194 ? 18.369 0.531 -43.088 1.00 67.69 194 SER A O 1
ATOM 1596 N N . SER A 1 195 ? 16.280 1.214 -42.727 1.00 65.94 195 SER A N 1
ATOM 1597 C CA . SER A 1 195 ? 16.681 2.368 -41.905 1.00 65.94 195 SER A CA 1
ATOM 1598 C C . SER A 1 195 ? 16.084 2.330 -40.495 1.00 65.94 195 SER A C 1
ATOM 1600 O O . SER A 1 195 ? 15.151 3.068 -40.181 1.00 65.94 195 SER A O 1
ATOM 1602 N N . PHE A 1 196 ? 16.638 1.492 -39.613 1.00 66.38 196 PHE A N 1
ATOM 1603 C CA . PHE A 1 196 ? 16.362 1.573 -38.174 1.00 66.38 196 PHE A CA 1
ATOM 1604 C C . PHE A 1 196 ? 17.637 1.949 -37.407 1.00 66.38 196 PHE A C 1
ATOM 1606 O O . PHE A 1 196 ? 18.416 1.084 -37.006 1.00 66.38 196 PHE A O 1
ATOM 1613 N N . SER A 1 197 ? 17.847 3.254 -37.198 1.00 69.19 197 SER A N 1
ATOM 1614 C CA . SER A 1 197 ? 18.829 3.758 -36.229 1.00 69.19 197 SER A CA 1
ATOM 1615 C C . SER A 1 197 ? 18.303 3.493 -34.816 1.00 69.19 197 SER A C 1
ATOM 1617 O O . SER A 1 197 ? 17.219 3.947 -34.448 1.00 69.19 197 SER A O 1
ATOM 1619 N N . SER A 1 198 ? 19.050 2.727 -34.018 1.00 64.62 198 SER A N 1
ATOM 1620 C CA . SER A 1 198 ? 18.702 2.445 -32.626 1.00 64.62 198 SER A CA 1
ATOM 1621 C C . SER A 1 198 ? 19.594 3.213 -31.654 1.00 64.62 198 SER A C 1
ATOM 1623 O O . SER A 1 198 ? 20.324 2.603 -30.870 1.00 64.62 198 SER A O 1
ATOM 1625 N N . ASP A 1 199 ? 19.496 4.539 -31.652 1.00 68.00 199 ASP A N 1
ATOM 1626 C CA . ASP A 1 199 ? 20.118 5.384 -30.628 1.00 68.00 199 ASP A CA 1
ATOM 1627 C C . ASP A 1 199 ? 19.311 5.314 -29.325 1.00 68.00 199 ASP A C 1
ATOM 1629 O O . ASP A 1 199 ? 18.567 6.211 -28.937 1.00 68.00 199 ASP A O 1
ATOM 1633 N N . THR A 1 200 ? 19.420 4.181 -28.628 1.00 64.31 200 THR A N 1
ATOM 1634 C CA . THR A 1 200 ? 18.839 4.028 -27.288 1.00 64.31 200 THR A CA 1
ATOM 1635 C C . THR A 1 200 ? 19.878 4.406 -26.244 1.00 64.31 200 THR A C 1
ATOM 1637 O O . THR A 1 200 ? 20.674 3.580 -25.792 1.00 64.31 200 THR A O 1
ATOM 1640 N N . ALA A 1 201 ? 19.848 5.677 -25.839 1.00 61.69 201 ALA A N 1
ATOM 1641 C CA . ALA A 1 201 ? 20.599 6.182 -24.700 1.00 61.69 201 ALA A CA 1
ATOM 1642 C C . ALA A 1 201 ? 20.298 5.322 -23.458 1.00 61.69 201 ALA A C 1
ATOM 1644 O O . ALA A 1 201 ? 19.162 5.235 -22.981 1.00 61.69 201 ALA A O 1
ATOM 1645 N N . LYS A 1 202 ? 21.324 4.642 -22.937 1.00 59.94 202 LYS A N 1
ATOM 1646 C CA . LYS A 1 202 ? 21.236 3.840 -21.712 1.00 59.94 202 LYS A CA 1
ATOM 1647 C C . LYS A 1 202 ? 21.031 4.784 -20.527 1.00 59.94 202 LYS A C 1
ATOM 1649 O O . LYS A 1 202 ? 21.994 5.254 -19.932 1.00 59.94 202 LYS A O 1
ATOM 1654 N N . SER A 1 203 ? 19.779 5.061 -20.167 1.00 51.91 203 SER A N 1
ATOM 1655 C CA . SER A 1 203 ? 19.480 5.806 -18.945 1.00 51.91 203 SER A CA 1
ATOM 1656 C C . SER A 1 203 ? 19.912 4.972 -17.734 1.00 51.91 203 SER A C 1
ATOM 1658 O O . SER A 1 203 ? 19.306 3.936 -17.430 1.00 51.91 203 SER A O 1
ATOM 1660 N N . ASN A 1 204 ? 20.958 5.417 -17.041 1.00 46.28 204 ASN A N 1
ATOM 1661 C CA . ASN A 1 204 ? 21.422 4.841 -15.783 1.00 46.28 204 ASN A CA 1
ATOM 1662 C C . ASN A 1 204 ? 20.437 5.198 -14.659 1.00 46.28 204 ASN A C 1
ATOM 1664 O O . ASN A 1 204 ? 20.696 6.066 -13.833 1.00 46.28 204 ASN A O 1
ATOM 1668 N N . GLN A 1 205 ? 19.272 4.547 -14.635 1.00 49.38 205 GLN A N 1
ATOM 1669 C CA . GLN A 1 205 ? 18.361 4.635 -13.496 1.00 49.38 205 GLN A CA 1
ATOM 1670 C C . GLN A 1 205 ? 18.969 3.827 -12.345 1.00 49.38 205 GLN A C 1
ATOM 1672 O O . GLN A 1 205 ? 19.009 2.593 -12.394 1.00 49.38 205 GLN A O 1
ATOM 1677 N N . ALA A 1 206 ? 19.490 4.541 -11.345 1.00 43.09 206 ALA A N 1
ATOM 1678 C CA . ALA A 1 206 ? 20.076 3.967 -10.143 1.00 43.09 206 ALA A CA 1
ATOM 1679 C C . ALA A 1 206 ? 19.091 2.976 -9.504 1.00 43.09 206 ALA A C 1
ATOM 1681 O O . ALA A 1 206 ? 17.941 3.290 -9.194 1.00 43.09 206 ALA A O 1
ATOM 1682 N N . MET A 1 207 ? 19.537 1.728 -9.384 1.00 47.88 207 MET A N 1
ATOM 1683 C CA . MET A 1 207 ? 18.725 0.632 -8.887 1.00 47.88 207 MET A CA 1
ATOM 1684 C C . MET A 1 207 ? 18.721 0.685 -7.360 1.00 47.88 207 MET A C 1
ATOM 1686 O O . MET A 1 207 ? 19.750 0.486 -6.722 1.00 47.88 207 MET A O 1
ATOM 1690 N N . ILE A 1 208 ? 17.553 0.943 -6.785 1.00 51.41 208 ILE A N 1
ATOM 1691 C CA . ILE A 1 208 ? 17.332 0.954 -5.338 1.00 51.41 208 ILE A CA 1
ATOM 1692 C C . ILE A 1 208 ? 17.843 -0.347 -4.705 1.00 51.41 208 ILE A C 1
ATOM 1694 O O . ILE A 1 208 ? 17.561 -1.433 -5.236 1.00 51.41 208 ILE A O 1
ATOM 1698 N N . PRO A 1 209 ? 18.500 -0.285 -3.535 1.00 50.44 209 PRO A N 1
ATOM 1699 C CA . PRO A 1 209 ? 18.699 -1.461 -2.711 1.00 50.44 209 PRO A CA 1
ATOM 1700 C C . PRO A 1 209 ? 17.327 -1.924 -2.216 1.00 50.44 209 PRO A C 1
ATOM 1702 O O . PRO A 1 209 ? 16.764 -1.367 -1.277 1.00 50.44 209 PRO A O 1
ATOM 1705 N N . ALA A 1 210 ? 16.767 -2.932 -2.889 1.00 57.81 210 ALA A N 1
ATOM 1706 C CA . ALA A 1 210 ? 15.652 -3.714 -2.375 1.00 57.81 210 ALA A CA 1
ATOM 1707 C C . ALA A 1 210 ? 15.881 -3.969 -0.884 1.00 57.81 210 ALA A C 1
ATOM 1709 O O . ALA A 1 210 ? 17.006 -4.290 -0.496 1.00 57.81 210 ALA A O 1
ATOM 1710 N N . ASP A 1 211 ? 14.844 -3.827 -0.061 1.00 65.25 211 ASP A N 1
ATOM 1711 C CA . ASP A 1 211 ? 14.921 -4.191 1.348 1.00 65.25 211 ASP A CA 1
ATOM 1712 C C . ASP A 1 211 ? 15.064 -5.722 1.401 1.00 65.25 211 ASP A C 1
ATOM 1714 O O . ASP A 1 211 ? 14.079 -6.466 1.437 1.00 65.25 211 ASP A O 1
ATOM 1718 N N . LYS A 1 212 ? 16.313 -6.196 1.246 1.00 65.94 212 LYS A N 1
ATOM 1719 C CA . LYS A 1 212 ? 16.668 -7.603 0.981 1.00 65.94 212 LYS A CA 1
ATOM 1720 C C . LYS A 1 212 ? 16.156 -8.526 2.086 1.00 65.94 212 LYS A C 1
ATOM 1722 O O . LYS A 1 212 ? 15.975 -9.713 1.848 1.00 65.94 212 LYS A O 1
ATOM 1727 N N . SER A 1 213 ? 15.857 -7.943 3.244 1.00 82.19 213 SER A N 1
ATOM 1728 C CA . SER A 1 213 ? 15.320 -8.588 4.431 1.00 82.19 213 SER A CA 1
ATOM 1729 C C . SER A 1 213 ? 13.907 -9.157 4.256 1.00 82.19 213 SER A C 1
ATOM 1731 O O . SER A 1 213 ? 13.535 -10.066 4.993 1.00 82.19 213 SER A O 1
ATOM 1733 N N . VAL A 1 214 ? 13.091 -8.655 3.316 1.00 90.56 214 VAL A N 1
ATOM 1734 C CA . VAL A 1 214 ? 11.684 -9.083 3.214 1.00 90.56 214 VAL A CA 1
ATOM 1735 C C . VAL A 1 214 ? 11.543 -10.370 2.421 1.00 90.56 214 VAL A C 1
ATOM 1737 O O . VAL A 1 214 ? 11.751 -10.414 1.203 1.00 90.56 214 VAL A O 1
ATOM 1740 N N . LEU A 1 215 ? 11.103 -11.418 3.113 1.00 91.06 215 LEU A N 1
ATOM 1741 C CA . LEU A 1 215 ? 10.866 -12.727 2.526 1.00 91.06 215 LEU A CA 1
ATOM 1742 C C . LEU A 1 215 ? 9.498 -12.815 1.853 1.00 91.06 215 LEU A C 1
ATOM 1744 O O . LEU A 1 215 ? 9.414 -13.229 0.693 1.00 91.06 215 LEU A O 1
ATOM 1748 N N . LYS A 1 216 ? 8.441 -12.446 2.585 1.00 94.31 216 LYS A N 1
ATOM 1749 C CA . LYS A 1 216 ? 7.044 -12.479 2.130 1.00 94.31 216 LYS A CA 1
ATOM 1750 C C . LYS A 1 216 ? 6.157 -11.587 3.002 1.00 94.31 216 LYS A C 1
ATOM 1752 O O . LYS A 1 216 ? 6.548 -11.169 4.089 1.00 94.31 216 LYS A O 1
ATOM 1757 N N . TYR A 1 217 ? 4.939 -11.355 2.538 1.00 96.62 217 TYR A N 1
ATOM 1758 C CA . TYR A 1 217 ? 3.850 -10.812 3.343 1.00 96.62 217 TYR A CA 1
ATOM 1759 C C . TYR A 1 217 ? 2.785 -11.896 3.531 1.00 96.62 217 TYR A C 1
ATOM 1761 O O . TYR A 1 217 ? 2.595 -12.730 2.642 1.00 96.62 217 TYR A O 1
ATOM 1769 N N . SER A 1 218 ? 2.103 -11.891 4.671 1.00 97.38 218 SER A N 1
ATOM 1770 C CA . SER A 1 218 ? 0.930 -12.735 4.933 1.00 97.38 218 SER A CA 1
ATOM 1771 C C . SER A 1 218 ? -0.158 -11.918 5.609 1.00 97.38 218 SER A C 1
ATOM 1773 O O . SER A 1 218 ? 0.114 -10.907 6.251 1.00 97.38 218 SER A O 1
ATOM 1775 N N . MET A 1 219 ? -1.404 -12.349 5.458 1.00 97.81 219 MET A N 1
ATOM 1776 C CA . MET A 1 219 ? -2.535 -11.757 6.162 1.00 97.81 219 MET A CA 1
ATOM 1777 C C . MET A 1 219 ? -3.119 -12.781 7.115 1.00 97.81 219 MET A C 1
ATOM 1779 O O . MET A 1 219 ? -3.302 -13.932 6.724 1.00 97.81 219 MET A O 1
ATOM 1783 N N . LEU A 1 220 ? -3.446 -12.339 8.324 1.00 97.62 220 LEU A N 1
ATOM 1784 C CA . LEU A 1 220 ? -4.262 -13.124 9.240 1.00 97.62 220 LEU A CA 1
ATOM 1785 C C . LEU A 1 220 ? -5.726 -13.133 8.788 1.00 97.62 220 LEU A C 1
ATOM 1787 O O . LEU A 1 220 ? -6.141 -12.364 7.909 1.00 97.62 220 LEU A O 1
ATOM 1791 N N . ASP A 1 221 ? -6.508 -14.004 9.414 1.00 97.62 221 ASP A N 1
ATOM 1792 C CA . ASP A 1 221 ? -7.939 -14.069 9.179 1.00 97.62 221 ASP A CA 1
ATOM 1793 C C . ASP A 1 221 ? -8.695 -12.865 9.722 1.00 97.62 221 ASP A C 1
ATOM 1795 O O . ASP A 1 221 ? -8.232 -12.108 10.588 1.00 97.62 221 ASP A O 1
ATOM 1799 N N . VAL A 1 222 ? -9.862 -12.656 9.115 1.00 97.94 222 VAL A N 1
ATOM 1800 C CA . VAL A 1 222 ? -10.766 -11.590 9.516 1.00 97.94 222 VAL A CA 1
ATOM 1801 C C . VAL A 1 222 ? -11.400 -12.002 10.833 1.00 97.94 222 VAL A C 1
ATOM 1803 O O . VAL A 1 222 ? -11.954 -13.089 10.948 1.00 97.94 222 VAL A O 1
ATOM 1806 N N . HIS A 1 223 ? -11.310 -11.123 11.819 1.00 97.56 223 HIS A N 1
ATOM 1807 C CA . HIS A 1 223 ? -11.949 -11.281 13.113 1.00 97.56 223 HIS A CA 1
ATOM 1808 C C . HIS A 1 223 ? -12.924 -10.132 13.328 1.00 97.56 223 HIS A C 1
ATOM 1810 O O . HIS A 1 223 ? -12.635 -8.978 13.002 1.00 97.56 223 HIS A O 1
ATOM 1816 N N . SER A 1 224 ? -14.068 -10.456 13.912 1.00 98.19 224 SER A N 1
ATOM 1817 C CA . SER A 1 224 ? -15.067 -9.488 14.350 1.00 98.19 224 SER A CA 1
ATOM 1818 C C . SER A 1 224 ? -14.868 -9.243 15.838 1.00 98.19 224 SER A C 1
ATOM 1820 O O . SER A 1 224 ? -14.804 -10.190 16.622 1.00 98.19 224 SER A O 1
ATOM 1822 N N . LYS A 1 225 ? -14.729 -7.983 16.252 1.00 97.31 225 LYS A N 1
ATOM 1823 C CA . LYS A 1 225 ? -14.550 -7.638 17.663 1.00 97.31 225 LYS A CA 1
ATOM 1824 C C . LYS A 1 225 ? -15.411 -6.450 18.061 1.00 97.31 225 LYS A C 1
ATOM 1826 O O . LYS A 1 225 ? -15.321 -5.372 17.477 1.00 97.31 225 LYS A O 1
ATOM 1831 N N . MET A 1 226 ? -16.178 -6.636 19.130 1.00 96.94 226 MET A N 1
ATOM 1832 C CA . MET A 1 226 ? -16.848 -5.551 19.838 1.00 96.94 226 MET A CA 1
ATOM 1833 C C . MET A 1 226 ? -15.849 -4.903 20.808 1.00 96.94 226 MET A C 1
ATOM 1835 O O . MET A 1 226 ? -15.327 -5.563 21.706 1.00 96.94 226 MET A O 1
ATOM 1839 N N . TYR A 1 227 ? -15.522 -3.625 20.601 1.00 92.69 227 TYR A N 1
ATOM 1840 C CA . TYR A 1 227 ? -14.549 -2.907 21.441 1.00 92.69 227 TYR A CA 1
ATOM 1841 C C . TYR A 1 227 ? -15.185 -2.253 22.671 1.00 92.69 227 TYR A C 1
ATOM 1843 O O . TYR A 1 227 ? -14.534 -2.138 23.704 1.00 92.69 227 TYR A O 1
ATOM 1851 N N . THR A 1 228 ? -16.442 -1.828 22.561 1.00 93.19 228 THR A N 1
ATOM 1852 C CA . THR A 1 228 ? -17.221 -1.178 23.624 1.00 93.19 228 THR A CA 1
ATOM 1853 C C . THR A 1 228 ? -18.696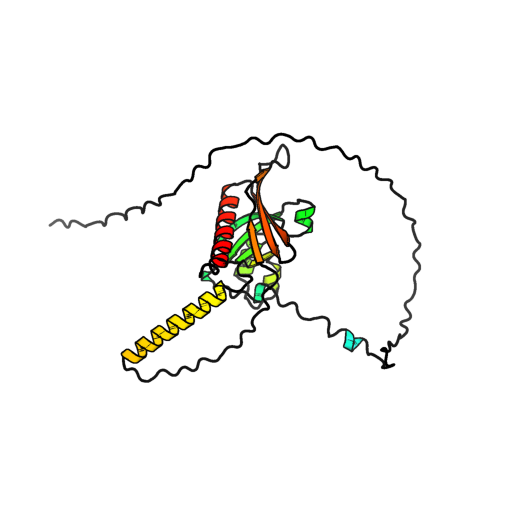 -1.517 23.431 1.00 93.19 228 THR A C 1
ATOM 1855 O O . THR A 1 228 ? -19.125 -1.626 22.285 1.00 93.19 228 THR A O 1
ATOM 1858 N N . LYS A 1 229 ? -19.471 -1.614 24.520 1.00 93.50 229 LYS A N 1
ATOM 1859 C CA . LYS A 1 229 ? -20.875 -2.076 24.519 1.00 93.50 229 LYS A CA 1
ATOM 1860 C C . LYS A 1 229 ? -21.802 -1.316 23.549 1.00 93.50 229 LYS A C 1
ATOM 1862 O O . LYS A 1 229 ? -22.737 -1.909 23.038 1.00 93.50 229 LYS A O 1
ATOM 1867 N N . ASN A 1 230 ? -21.498 -0.049 23.246 1.00 94.56 230 ASN A N 1
ATOM 1868 C CA . ASN A 1 230 ? -22.345 0.831 22.426 1.00 94.56 230 ASN A CA 1
ATOM 1869 C C . ASN A 1 230 ? -21.693 1.261 21.099 1.00 94.56 230 ASN A C 1
ATOM 1871 O O . ASN A 1 230 ? -22.068 2.286 20.536 1.00 94.56 230 ASN A O 1
ATOM 1875 N N . ARG A 1 231 ? -20.665 0.551 20.618 1.00 94.38 231 ARG A N 1
ATOM 1876 C CA . ARG A 1 231 ? -20.065 0.841 19.304 1.00 94.38 231 ARG A CA 1
ATOM 1877 C C . ARG A 1 231 ? -20.311 -0.308 18.339 1.00 94.38 231 ARG A C 1
ATOM 1879 O O . ARG A 1 231 ? -20.398 -1.448 18.795 1.00 94.38 231 ARG A O 1
ATOM 1886 N N . PRO A 1 232 ? -20.371 -0.023 17.026 1.00 96.38 232 PRO A N 1
ATOM 1887 C CA . PRO A 1 232 ? -20.503 -1.070 16.028 1.00 96.38 232 PRO A CA 1
ATOM 1888 C C . PRO A 1 232 ? -19.373 -2.096 16.160 1.00 96.38 232 PRO A C 1
ATOM 1890 O O . PRO A 1 232 ? -18.240 -1.768 16.539 1.00 96.38 232 PRO A O 1
ATOM 1893 N N . ILE A 1 233 ? -19.695 -3.349 15.842 1.00 97.88 233 ILE A N 1
ATOM 1894 C CA . ILE A 1 233 ? -18.711 -4.425 15.732 1.00 97.88 233 ILE A CA 1
ATOM 1895 C C . ILE A 1 233 ? -17.720 -4.033 14.637 1.00 97.88 233 ILE A C 1
ATOM 1897 O O . ILE A 1 233 ? -18.113 -3.615 13.552 1.00 97.88 233 ILE A O 1
ATOM 1901 N N . LEU A 1 234 ? -16.426 -4.148 14.930 1.00 98.38 234 LEU A N 1
ATOM 1902 C CA . LEU A 1 234 ? -15.386 -3.906 13.941 1.00 98.38 234 LEU A CA 1
ATOM 1903 C C . LEU A 1 234 ? -14.910 -5.236 13.375 1.00 98.38 234 LEU A C 1
ATOM 1905 O O . LEU A 1 234 ? -14.441 -6.101 14.119 1.00 98.38 234 LEU A O 1
ATOM 1909 N N . HIS A 1 235 ? -14.987 -5.368 12.059 1.00 98.56 235 HIS A N 1
ATOM 1910 C CA . HIS A 1 235 ? -14.368 -6.448 11.307 1.00 98.56 235 HIS A CA 1
ATOM 1911 C C . HIS A 1 235 ? -12.956 -6.013 10.947 1.00 98.56 235 HIS A C 1
ATOM 1913 O O . HIS A 1 235 ? -12.764 -4.905 10.452 1.00 98.56 235 HIS A O 1
ATOM 1919 N N . GLY A 1 236 ? -11.950 -6.843 11.195 1.00 98.12 236 GLY A N 1
ATOM 1920 C CA . GLY A 1 236 ? -10.573 -6.458 10.921 1.00 98.12 236 GLY A CA 1
ATOM 1921 C C . GLY A 1 236 ? -9.643 -7.627 10.671 1.00 98.12 236 GLY A C 1
ATOM 1922 O O . GLY A 1 236 ? -9.956 -8.772 10.972 1.00 98.12 236 GLY A O 1
ATOM 1923 N N . PHE A 1 237 ? -8.473 -7.335 10.120 1.00 98.44 237 PHE A N 1
ATOM 1924 C CA . PHE A 1 237 ? -7.400 -8.306 9.911 1.00 98.44 237 PHE A CA 1
ATOM 1925 C C . PHE A 1 237 ? -6.043 -7.640 10.138 1.00 98.44 237 PHE A C 1
ATOM 1927 O O . PHE A 1 237 ? -5.924 -6.413 10.227 1.00 98.44 237 PHE A O 1
ATOM 1934 N N . LYS A 1 238 ? -4.999 -8.460 10.260 1.00 98.31 238 LYS A N 1
ATOM 1935 C CA . LYS A 1 238 ? -3.622 -7.985 10.416 1.00 98.31 238 LYS A CA 1
ATOM 1936 C C . LYS A 1 238 ? -2.789 -8.389 9.211 1.00 98.31 238 LYS A C 1
ATOM 1938 O O . LYS A 1 238 ? -2.945 -9.490 8.688 1.00 98.31 238 LYS A O 1
ATOM 1943 N N . LEU A 1 239 ? -1.899 -7.494 8.808 1.00 98.44 239 LEU A N 1
ATOM 1944 C CA . LEU A 1 239 ? -0.872 -7.738 7.811 1.00 98.44 239 LEU A CA 1
ATOM 1945 C C . LEU A 1 239 ? 0.454 -7.998 8.522 1.00 98.44 239 LEU A C 1
ATOM 1947 O O . LEU A 1 239 ? 0.929 -7.172 9.308 1.00 98.44 239 LEU A O 1
ATOM 1951 N N . GLU A 1 240 ? 1.066 -9.128 8.208 1.00 97.94 240 GLU A N 1
ATOM 1952 C CA . GLU A 1 240 ? 2.365 -9.539 8.716 1.00 97.94 240 GLU A CA 1
ATOM 1953 C C . GLU A 1 240 ? 3.429 -9.416 7.629 1.00 97.94 240 GLU A C 1
ATOM 1955 O O . GLU A 1 240 ? 3.223 -9.752 6.458 1.00 97.94 240 GLU A O 1
ATOM 1960 N N . ARG A 1 241 ? 4.595 -8.930 8.042 1.00 96.38 241 ARG A N 1
ATOM 1961 C CA . ARG A 1 241 ? 5.808 -8.854 7.238 1.00 96.38 241 ARG A CA 1
ATOM 1962 C C . ARG A 1 241 ? 6.769 -9.921 7.749 1.00 96.38 241 ARG A C 1
ATOM 1964 O O . ARG A 1 241 ? 7.164 -9.880 8.911 1.00 96.38 241 ARG A O 1
ATOM 1971 N N . TRP A 1 242 ? 7.140 -10.857 6.882 1.00 95.69 242 TRP A N 1
ATOM 1972 C CA . TRP A 1 242 ? 8.114 -11.901 7.190 1.00 95.69 242 TRP A CA 1
ATOM 1973 C C . TRP A 1 242 ? 9.503 -11.449 6.774 1.00 95.69 242 TRP A C 1
ATOM 1975 O O . TRP A 1 242 ? 9.752 -11.166 5.597 1.00 95.69 242 TRP A O 1
ATOM 1985 N N . LEU A 1 243 ? 10.391 -11.402 7.754 1.00 95.31 243 LEU A N 1
ATOM 1986 C CA . LEU A 1 243 ? 11.815 -11.159 7.601 1.00 95.31 243 LEU A CA 1
ATOM 1987 C C . LEU A 1 243 ? 12.584 -12.459 7.864 1.00 95.31 243 LEU A C 1
ATOM 1989 O O . LEU A 1 243 ? 11.996 -13.456 8.277 1.00 95.31 243 LEU A O 1
ATOM 1993 N N . GLU A 1 244 ? 13.900 -12.443 7.665 1.00 91.94 244 GLU A N 1
ATOM 1994 C CA . GLU A 1 244 ? 14.776 -13.570 8.030 1.00 91.94 244 GLU A CA 1
ATOM 1995 C C . GLU A 1 244 ? 14.746 -13.871 9.535 1.00 91.94 244 GLU A C 1
ATOM 1997 O O . GLU A 1 244 ? 14.744 -15.030 9.930 1.00 91.94 244 GLU A O 1
ATOM 2002 N N . VAL A 1 245 ? 14.637 -12.830 10.366 1.00 94.56 245 VAL A N 1
ATOM 2003 C CA . VAL A 1 245 ? 14.589 -12.950 11.834 1.00 94.56 245 VAL A CA 1
ATOM 2004 C C . VAL A 1 245 ? 13.226 -13.453 12.336 1.00 94.56 245 VAL A C 1
ATOM 2006 O O . VAL A 1 245 ? 13.125 -13.957 13.449 1.00 94.56 245 VAL A O 1
ATOM 2009 N N . GLY A 1 246 ? 12.161 -13.319 11.538 1.00 94.69 246 GLY A N 1
ATOM 2010 C CA . GLY A 1 246 ? 10.817 -13.750 11.925 1.00 94.69 246 GLY A CA 1
ATOM 2011 C C . GLY A 1 246 ? 9.689 -12.918 11.318 1.00 94.69 246 GLY A C 1
ATOM 2012 O O . GLY A 1 246 ? 9.902 -12.023 10.494 1.00 94.69 246 GLY A O 1
ATOM 2013 N N . ALA A 1 247 ? 8.460 -13.230 11.730 1.00 96.25 247 ALA A N 1
ATOM 2014 C CA . ALA A 1 247 ? 7.254 -12.520 11.318 1.00 96.25 247 ALA A CA 1
ATOM 2015 C C . ALA A 1 247 ? 6.906 -11.398 12.304 1.00 96.25 247 ALA A C 1
ATOM 2017 O O . ALA A 1 247 ? 6.937 -11.590 13.518 1.00 96.25 247 ALA A O 1
ATOM 2018 N N . GLY A 1 248 ? 6.538 -10.227 11.784 1.00 95.94 248 GLY A N 1
ATOM 2019 C CA . GLY A 1 248 ? 6.050 -9.111 12.591 1.00 95.94 248 GLY A CA 1
ATOM 2020 C C . GLY A 1 248 ? 4.799 -8.480 11.993 1.00 95.94 248 GLY A C 1
ATOM 2021 O O . GLY A 1 248 ? 4.717 -8.271 10.782 1.00 95.94 248 GLY A O 1
ATOM 2022 N N . VAL A 1 249 ? 3.831 -8.126 12.841 1.00 97.19 249 VAL A N 1
ATOM 2023 C CA . VAL A 1 249 ? 2.648 -7.365 12.415 1.00 97.19 249 VAL A CA 1
ATOM 2024 C C . VAL A 1 249 ? 3.090 -5.969 11.982 1.00 97.19 249 VAL A C 1
ATOM 2026 O O . VAL A 1 249 ? 3.588 -5.188 12.791 1.00 97.19 249 VAL A O 1
ATOM 2029 N N . THR A 1 250 ? 2.898 -5.649 10.703 1.00 97.00 250 THR A N 1
ATOM 2030 C CA . THR A 1 250 ? 3.265 -4.341 10.145 1.00 97.00 250 THR A CA 1
ATOM 2031 C C . THR A 1 250 ? 2.089 -3.376 10.079 1.00 97.00 250 THR A C 1
ATOM 2033 O O . THR A 1 250 ? 2.310 -2.167 10.070 1.00 97.00 250 THR A O 1
ATOM 2036 N N . ALA A 1 251 ? 0.863 -3.891 9.995 1.00 98.12 251 ALA A N 1
ATOM 2037 C CA . ALA A 1 251 ? -0.349 -3.090 10.000 1.00 98.12 251 ALA A CA 1
ATOM 2038 C C . ALA A 1 251 ? -1.543 -3.915 10.485 1.00 98.12 251 ALA A C 1
ATOM 2040 O O . ALA A 1 251 ? -1.577 -5.137 10.329 1.00 98.12 251 ALA A O 1
ATOM 2041 N N . ALA A 1 252 ? -2.539 -3.242 11.049 1.00 98.38 252 ALA A N 1
ATOM 2042 C CA . ALA A 1 252 ? -3.864 -3.803 11.276 1.00 98.38 252 ALA A CA 1
ATOM 2043 C C . ALA A 1 252 ? -4.914 -2.883 10.654 1.00 98.38 252 ALA A C 1
ATOM 2045 O O . ALA A 1 252 ? -4.771 -1.660 10.725 1.00 98.38 252 ALA A O 1
ATOM 2046 N N . PHE A 1 253 ? -5.951 -3.480 10.078 1.00 98.44 253 PHE A N 1
ATOM 2047 C CA . PHE A 1 253 ? -7.038 -2.789 9.393 1.00 98.44 253 PHE A CA 1
ATOM 2048 C C . PHE A 1 253 ? -8.373 -3.222 9.985 1.00 98.44 253 PHE A C 1
ATOM 2050 O O . PHE A 1 253 ? -8.507 -4.382 10.383 1.00 98.44 253 PHE A O 1
ATOM 2057 N N . ALA A 1 254 ? -9.337 -2.310 10.042 1.00 98.44 254 ALA A N 1
ATOM 2058 C CA . ALA A 1 254 ? -10.698 -2.614 10.448 1.00 98.44 254 ALA A CA 1
ATOM 2059 C C . ALA A 1 254 ? -11.723 -1.661 9.822 1.00 98.44 254 ALA A C 1
ATOM 2061 O O . ALA A 1 254 ? -11.387 -0.544 9.444 1.00 98.44 254 ALA A O 1
ATOM 2062 N N . SER A 1 255 ? -12.980 -2.083 9.764 1.00 98.50 255 SER A N 1
ATOM 2063 C CA . SER A 1 255 ? -14.132 -1.216 9.509 1.00 98.50 255 SER A CA 1
ATOM 2064 C C . SER A 1 255 ? -15.367 -1.789 10.201 1.00 98.50 255 SER A C 1
ATOM 2066 O O . SER A 1 255 ? -15.418 -2.982 10.510 1.00 98.50 255 SER A O 1
ATOM 2068 N N . SER A 1 256 ? -16.355 -0.937 10.466 1.00 98.12 256 SER A N 1
ATOM 2069 C CA . SER A 1 256 ? -17.706 -1.381 10.818 1.00 98.12 256 SER A CA 1
ATOM 2070 C C . SER A 1 256 ? -18.432 -1.994 9.619 1.00 98.12 256 SER A C 1
ATOM 2072 O O . SER A 1 256 ? -19.335 -2.800 9.807 1.00 98.12 256 SER A O 1
ATOM 2074 N N . ASN A 1 257 ? -18.028 -1.649 8.393 1.00 98.19 257 ASN A N 1
ATOM 2075 C CA . ASN A 1 257 ? -18.545 -2.247 7.170 1.00 98.19 257 ASN A CA 1
ATOM 2076 C C . ASN A 1 257 ? -17.653 -3.421 6.733 1.00 98.19 257 ASN A C 1
ATOM 2078 O O . ASN A 1 257 ? -16.489 -3.239 6.364 1.00 98.19 257 ASN A O 1
ATOM 2082 N N . ALA A 1 258 ? -18.198 -4.638 6.752 1.00 97.94 258 ALA A N 1
ATOM 2083 C CA . ALA A 1 258 ? -17.467 -5.842 6.363 1.00 97.94 258 ALA A CA 1
ATOM 2084 C C . ALA A 1 258 ? -16.993 -5.816 4.896 1.00 97.94 258 ALA A C 1
ATOM 2086 O O . ALA A 1 258 ? -15.936 -6.374 4.589 1.00 97.94 258 ALA A O 1
ATOM 2087 N N . GLU A 1 259 ? -17.722 -5.147 3.997 1.00 98.12 259 GLU A N 1
ATOM 2088 C CA . GLU A 1 259 ? -17.391 -5.105 2.568 1.00 98.12 259 GLU A CA 1
ATOM 2089 C C . GLU A 1 259 ? -16.128 -4.285 2.278 1.00 98.12 259 GLU A C 1
ATOM 2091 O O . GLU A 1 259 ? -15.305 -4.682 1.451 1.00 98.12 259 GLU A O 1
ATOM 2096 N N . GLU A 1 260 ? -15.886 -3.203 3.024 1.00 97.94 260 GLU A N 1
ATOM 2097 C CA . GLU A 1 260 ? -14.646 -2.420 2.910 1.00 97.94 260 GLU A CA 1
ATOM 2098 C C . GLU A 1 260 ? -13.417 -3.267 3.268 1.00 97.94 260 GLU A C 1
ATOM 2100 O O . GLU A 1 260 ? -12.394 -3.246 2.576 1.00 97.94 260 GLU A O 1
ATOM 2105 N N . VAL A 1 261 ? -13.541 -4.076 4.325 1.00 98.38 261 VAL A N 1
ATOM 2106 C CA . VAL A 1 261 ? -12.489 -4.989 4.787 1.00 98.38 261 VAL A CA 1
ATOM 2107 C C . VAL A 1 261 ? -12.239 -6.086 3.757 1.00 98.38 261 VAL A C 1
ATOM 2109 O O . VAL A 1 261 ? -11.081 -6.377 3.441 1.00 98.38 261 VAL A O 1
ATOM 2112 N N . LYS A 1 262 ? -13.305 -6.686 3.211 1.00 98.00 262 LYS A N 1
ATOM 2113 C CA . LYS A 1 262 ? -13.214 -7.708 2.157 1.00 98.00 262 LYS A CA 1
ATOM 2114 C C . LYS A 1 262 ? -12.552 -7.152 0.898 1.00 98.00 262 LYS A C 1
ATOM 2116 O O . LYS A 1 262 ? -11.641 -7.794 0.371 1.00 98.00 262 LYS A O 1
ATOM 2121 N N . SER A 1 263 ? -12.956 -5.960 0.460 1.00 98.00 263 SER A N 1
ATOM 2122 C CA . SER A 1 263 ? -12.400 -5.270 -0.708 1.00 98.00 263 SER A CA 1
ATOM 2123 C C . SER A 1 263 ? -10.894 -5.035 -0.555 1.00 98.00 263 SER A C 1
ATOM 2125 O O . SER A 1 263 ? -10.094 -5.535 -1.355 1.00 98.00 263 SER A O 1
ATOM 2127 N N . LEU A 1 264 ? -10.472 -4.410 0.551 1.00 98.38 264 LEU A N 1
ATOM 2128 C CA . LEU A 1 264 ? -9.054 -4.186 0.835 1.00 98.38 264 LEU A CA 1
ATOM 2129 C C . LEU A 1 264 ? -8.268 -5.507 0.933 1.00 98.38 264 LEU A C 1
ATOM 2131 O O . LEU A 1 264 ? -7.175 -5.631 0.370 1.00 98.38 264 LEU A O 1
ATOM 2135 N N . ARG A 1 265 ? -8.819 -6.529 1.604 1.00 98.06 265 ARG A N 1
ATOM 2136 C CA . ARG A 1 265 ? -8.178 -7.851 1.736 1.00 98.06 265 ARG A CA 1
ATOM 2137 C C . ARG A 1 265 ? -7.999 -8.527 0.374 1.00 98.06 265 ARG A C 1
ATOM 2139 O O . ARG A 1 265 ? -6.937 -9.101 0.127 1.00 98.06 265 ARG A O 1
ATOM 2146 N N . LYS A 1 266 ? -8.989 -8.441 -0.521 1.00 98.12 266 LYS A N 1
ATOM 2147 C CA . LYS A 1 266 ? -8.914 -8.970 -1.896 1.00 98.12 266 LYS A CA 1
ATOM 2148 C C . LYS A 1 266 ? -7.767 -8.321 -2.671 1.00 98.12 266 LYS A C 1
ATOM 2150 O O . LYS A 1 266 ? -6.972 -9.030 -3.291 1.00 98.12 266 LYS A O 1
ATOM 2155 N N . ILE A 1 267 ? -7.623 -7.000 -2.572 1.00 98.12 267 ILE A N 1
ATOM 2156 C CA . ILE A 1 267 ? -6.534 -6.255 -3.215 1.00 98.12 267 ILE A CA 1
ATOM 2157 C C . ILE A 1 267 ? -5.163 -6.651 -2.663 1.00 98.12 267 ILE A C 1
ATOM 2159 O O . ILE A 1 267 ? -4.255 -6.961 -3.440 1.00 98.12 267 ILE A O 1
ATOM 2163 N N . ILE A 1 268 ? -5.001 -6.707 -1.337 1.00 98.00 268 ILE A N 1
ATOM 2164 C CA . ILE A 1 268 ? -3.726 -7.111 -0.726 1.00 98.00 268 ILE A CA 1
ATOM 2165 C C . ILE A 1 268 ? -3.378 -8.557 -1.105 1.00 98.00 268 ILE A C 1
ATOM 2167 O O . ILE A 1 268 ? -2.228 -8.836 -1.451 1.00 98.00 268 ILE A O 1
ATOM 2171 N N . ARG A 1 269 ? -4.357 -9.474 -1.103 1.00 97.25 269 ARG A N 1
ATOM 2172 C CA . ARG A 1 269 ? -4.154 -10.866 -1.538 1.00 97.25 269 ARG A CA 1
ATOM 2173 C C . ARG A 1 269 ? -3.643 -10.919 -2.975 1.00 97.25 269 ARG A C 1
ATOM 2175 O O . ARG A 1 269 ? -2.622 -11.554 -3.223 1.00 97.25 269 ARG A O 1
ATOM 2182 N N . SER A 1 270 ? -4.290 -10.191 -3.885 1.00 96.50 270 SER A N 1
ATOM 2183 C CA . SER A 1 270 ? -3.862 -10.084 -5.283 1.00 96.50 270 SER A CA 1
ATOM 2184 C C . SER A 1 270 ? -2.416 -9.582 -5.399 1.00 96.50 270 SER A C 1
ATOM 2186 O O . SER A 1 270 ? -1.599 -10.187 -6.098 1.00 96.50 270 SER A O 1
ATOM 2188 N N . CYS A 1 271 ? -2.047 -8.546 -4.636 1.00 96.06 271 CYS A N 1
ATOM 2189 C CA . CYS A 1 271 ? -0.677 -8.025 -4.606 1.00 96.06 271 CYS A CA 1
ATOM 2190 C C . CYS A 1 271 ? 0.351 -9.084 -4.167 1.00 96.06 271 CYS A C 1
ATOM 2192 O O . CYS A 1 271 ? 1.400 -9.218 -4.799 1.00 96.06 271 CYS A O 1
ATOM 2194 N N . ILE A 1 272 ? 0.052 -9.852 -3.113 1.00 95.81 272 ILE A N 1
ATOM 2195 C CA . ILE A 1 272 ? 0.924 -10.921 -2.587 1.00 95.81 272 ILE A CA 1
ATOM 2196 C C . ILE A 1 272 ? 1.026 -12.098 -3.574 1.00 95.81 272 ILE A C 1
ATOM 2198 O O . ILE A 1 272 ? 2.095 -12.686 -3.773 1.00 95.81 272 ILE A O 1
ATOM 2202 N N . GLU A 1 273 ? -0.075 -12.463 -4.225 1.00 94.69 273 GLU A N 1
ATOM 2203 C CA . GLU A 1 273 ? -0.090 -13.535 -5.221 1.00 94.69 273 GLU A CA 1
ATOM 2204 C C . GLU A 1 273 ? 0.737 -13.192 -6.459 1.00 94.69 273 GLU A C 1
ATOM 2206 O O . GLU A 1 273 ? 1.494 -14.030 -6.959 1.00 94.69 273 GLU A O 1
ATOM 2211 N N . MET A 1 274 ? 0.633 -11.954 -6.948 1.00 92.69 274 MET A N 1
ATOM 2212 C CA . MET A 1 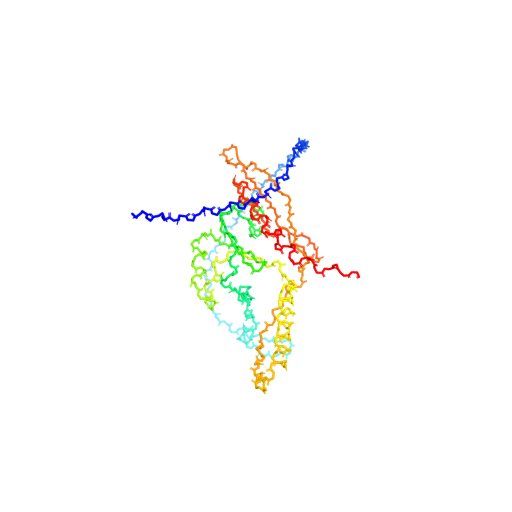274 ? 1.401 -11.501 -8.108 1.00 92.69 274 MET A CA 1
ATOM 2213 C C . MET A 1 274 ? 2.913 -11.588 -7.875 1.00 92.69 274 MET A C 1
ATOM 2215 O O . MET A 1 274 ? 3.662 -11.865 -8.815 1.00 92.69 274 MET A O 1
ATOM 2219 N N . THR A 1 275 ? 3.371 -11.398 -6.636 1.00 92.50 275 THR A N 1
ATOM 2220 C CA . THR A 1 275 ? 4.802 -11.378 -6.297 1.00 92.50 275 THR A CA 1
ATOM 2221 C C . THR A 1 275 ? 5.350 -12.743 -5.864 1.00 92.50 275 THR A C 1
ATOM 2223 O O . THR A 1 275 ? 6.560 -12.970 -5.936 1.00 92.50 275 THR A O 1
ATOM 2226 N N . SER A 1 276 ? 4.488 -13.693 -5.481 1.00 89.38 276 SER A N 1
ATOM 2227 C CA . SER A 1 276 ? 4.889 -15.034 -5.018 1.00 89.38 276 SER A CA 1
ATOM 2228 C C . SER A 1 276 ? 5.023 -16.090 -6.127 1.00 89.38 276 SER A C 1
ATOM 2230 O O . SER A 1 276 ? 5.829 -17.016 -5.988 1.00 89.38 276 SER A O 1
ATOM 2232 N N . LYS A 1 277 ? 4.309 -15.950 -7.256 1.00 74.50 277 LYS A N 1
ATOM 2233 C CA . LYS A 1 277 ? 4.190 -16.974 -8.326 1.00 74.50 277 LYS A CA 1
ATOM 2234 C C . LYS A 1 277 ? 5.490 -17.352 -9.073 1.00 74.50 277 LYS A C 1
ATOM 2236 O O . LYS A 1 277 ? 5.467 -18.212 -9.946 1.00 74.50 277 LYS A O 1
ATOM 2241 N N . THR A 1 278 ? 6.649 -16.792 -8.732 1.00 64.44 278 THR A N 1
ATOM 2242 C CA . THR A 1 278 ? 7.916 -17.012 -9.464 1.00 64.44 278 THR A CA 1
ATOM 2243 C C . THR A 1 278 ? 8.726 -18.265 -9.107 1.00 64.44 278 THR A C 1
ATOM 2245 O O . THR A 1 278 ? 9.750 -18.491 -9.745 1.00 64.44 278 THR A O 1
ATOM 2248 N N . ARG A 1 279 ? 8.338 -19.074 -8.108 1.00 59.88 279 ARG A N 1
ATOM 2249 C CA . ARG A 1 279 ? 9.194 -20.178 -7.608 1.00 59.88 279 ARG A CA 1
ATOM 2250 C C . ARG A 1 279 ? 8.879 -21.585 -8.130 1.00 59.88 279 ARG A C 1
ATOM 2252 O O . ARG A 1 279 ? 9.635 -22.498 -7.831 1.00 59.88 279 ARG A O 1
ATOM 2259 N N . LYS A 1 280 ? 7.821 -21.792 -8.918 1.00 55.44 280 LYS A N 1
ATOM 2260 C CA . LYS A 1 280 ? 7.506 -23.120 -9.474 1.00 55.44 280 LYS A CA 1
ATOM 2261 C C . LYS A 1 280 ? 8.121 -23.298 -10.866 1.00 55.44 280 LYS A C 1
ATOM 2263 O O . LYS A 1 280 ? 7.417 -23.245 -11.866 1.00 55.44 280 LYS A O 1
ATOM 2268 N N . LYS A 1 281 ? 9.437 -23.487 -10.929 1.00 57.81 281 LYS A N 1
ATOM 2269 C CA . LYS A 1 281 ? 10.062 -24.267 -12.005 1.00 57.81 281 LYS A CA 1
ATOM 2270 C C . LYS A 1 281 ? 10.851 -25.374 -11.317 1.00 57.81 281 LYS A C 1
ATOM 2272 O O . LYS A 1 281 ? 11.882 -25.085 -10.719 1.00 57.81 281 LYS A O 1
ATOM 2277 N N . LYS A 1 282 ? 10.244 -26.562 -11.282 1.00 42.62 282 LYS A N 1
ATOM 2278 C CA . LYS A 1 282 ? 10.974 -27.816 -11.105 1.00 42.62 282 LYS A CA 1
ATOM 2279 C C . LYS A 1 282 ? 11.695 -28.108 -12.411 1.00 42.62 282 LYS A C 1
ATOM 2281 O O . LYS A 1 282 ? 11.106 -27.753 -13.460 1.00 42.62 282 LYS A O 1
#

Secondary structure (DSSP, 8-state):
----PPPPPPPPP------------------PPPP------PPPPPP----------------B-TTS-B--HHHHHGGG------TTTT----GGGEEEEEEEEEE-SHHHHHTT--EEEEEEEETTTEEEEESSHHHHHHHHHS-TT-THHHHHEEEEEES-TT-HHHHHHHHHHHHHHHHHHHHHHHTT-------------------TTEEEEEEPPPEEE--STTSPPEEEEEEEEEESS-EEEEEEEEESSHHHHHHHHHHHHHHHHHHHGGG---

Foldseek 3Di:
DDDDDDDDDDDDDDDPPPPDPDDDDDDDDDDDDDDDDDDDDDDDDDDDDDDDDDDDPPDPDFDADPVRDGDDPVVVVVPPPPPPPDPQLQDPQDVVFKDDKDKWWKDQDPVCVVVVPTAIWIWIGGPPAKIWIFNDVVLVVVLSPDDSPDPVSSVRTPDMDGQQLVCPVVVVVVVVVVVVVVVVVVVCVVVPDPDDDDPDDPPCPPDDDRPVFFDAKDKDDWDWDDPDPPDQIKTKIFIWTAGPVGIDTRMIIIDSDVVVRVVVVVSNVSSRVVNPPPPPDD

Sequence (282 aa):
MAQCLYLPTPLQSLNEKCIYDSFDDVSSYTSTKVPSFTFSSQCVPRPQGENSSARNTESDLMFYDKNGNCVNKHALSEHRHKKKESVLSQFNFDENGIGQSGHILSRTKKADLLFRRWKESYWVHIQPAILLMFRSKEDFLIWKGTSKEDRSRERLVMWAVNFDSRGVLKKKKKKLKKKLEKEKKEQYLKEGSSSFSSDTAKSNQAMIPADKSVLKYSMLDVHSKMYTKNRPILHGFKLERWLEVGAGVTAAFASSNAEEVKSLRKIIRSCIEMTSKTRKKK

Radius of gyration: 29.18 Å; chains: 1; bounding box: 92×60×94 Å

Organism: NCBI:txid49249